Protein AF-A0A3R5YXH1-F1 (afdb_monomer_lite)

Sequence (292 aa):
MRKLTAAVLTALCIGFFTGRYFSPEPAVSEAPAEPVREFHFADADAEPAPKAKSAEVLPDDLYIRLKNEAEKPVQKKTAQPAAKAAPRMTPEPPFTEDRASRAHREASAGIKALNGGNCVKASEYLAEAFAYKKDKNILSHYLVSLLLCGEAEKAAELAAENPLFTNGGTLADVLETAVKNGRSSEALTFFESLGISGNGRLMNAAGLAYETAGKKEQALLHYKEAYRLDSDNPFITFSRARTADMEGNYAEAVILYEKTAASAPTADLKRHAVTRSAEIREHLTGEALQNP

Radius of gyration: 34.85 Å; chains: 1; bounding box: 144×43×63 Å

pLDDT: mean 77.33, std 25.54, range [27.39, 98.75]

Structure (mmCIF, N/CA/C/O backbone):
data_AF-A0A3R5YXH1-F1
#
_entry.id   AF-A0A3R5YXH1-F1
#
loop_
_atom_site.group_PDB
_atom_site.id
_atom_site.type_symbol
_atom_site.label_atom_id
_atom_site.label_alt_id
_atom_site.label_comp_id
_atom_site.label_asym_id
_atom_site.label_entity_id
_atom_site.label_seq_id
_atom_site.pdbx_PDB_ins_code
_atom_site.Cartn_x
_atom_site.Cartn_y
_atom_site.Cartn_z
_atom_site.occupancy
_atom_site.B_iso_or_equiv
_atom_site.auth_seq_id
_atom_site.auth_comp_id
_atom_site.auth_asym_id
_atom_site.auth_atom_id
_atom_site.pdbx_PDB_model_num
ATOM 1 N N . MET A 1 1 ? -73.008 -21.898 -32.090 1.00 46.66 1 MET A N 1
ATOM 2 C CA . MET A 1 1 ? -73.326 -22.870 -31.013 1.00 46.66 1 MET A CA 1
ATOM 3 C C . MET A 1 1 ? -72.024 -23.614 -30.731 1.00 46.66 1 MET A C 1
ATOM 5 O O . MET A 1 1 ? -71.445 -24.082 -31.695 1.00 46.66 1 MET A O 1
ATOM 9 N N . ARG A 1 2 ? -71.443 -23.684 -29.529 1.00 47.66 2 ARG A N 1
ATOM 10 C CA . ARG A 1 2 ? -72.000 -23.755 -28.159 1.00 47.66 2 ARG A CA 1
ATOM 11 C C . ARG A 1 2 ? -71.799 -22.464 -27.324 1.00 47.66 2 ARG A C 1
ATOM 13 O O . ARG A 1 2 ? -71.261 -21.492 -27.835 1.00 47.66 2 ARG A O 1
ATOM 20 N N . LYS A 1 3 ? -72.333 -22.448 -26.093 1.00 47.91 3 LYS A N 1
ATOM 21 C CA . LYS A 1 3 ? -72.390 -21.339 -25.106 1.00 47.91 3 LYS A CA 1
ATOM 22 C C . LYS A 1 3 ? -71.810 -21.807 -23.742 1.00 47.91 3 LYS A C 1
ATOM 24 O O . LYS A 1 3 ? -71.469 -22.982 -23.640 1.00 47.91 3 LYS A O 1
ATOM 29 N N . LEU A 1 4 ? -71.894 -20.929 -22.720 1.00 44.03 4 LEU A N 1
ATOM 30 C CA . LEU A 1 4 ? -71.578 -21.082 -21.273 1.00 44.03 4 LEU A CA 1
ATOM 31 C C . LEU A 1 4 ? -70.076 -20.924 -20.932 1.00 44.03 4 LEU A C 1
ATOM 33 O O . LEU A 1 4 ? -69.256 -21.447 -21.675 1.00 44.03 4 LEU A O 1
ATOM 37 N N . THR A 1 5 ? -69.617 -20.226 -19.873 1.00 48.53 5 THR A N 1
ATOM 38 C CA . THR A 1 5 ? -70.207 -19.400 -18.760 1.00 48.53 5 THR A CA 1
ATOM 39 C C . THR A 1 5 ? -69.058 -18.563 -18.125 1.00 48.53 5 THR A C 1
ATOM 41 O O . THR A 1 5 ? -67.911 -18.899 -18.396 1.00 48.53 5 THR A O 1
ATOM 44 N N . ALA A 1 6 ? -69.182 -17.519 -17.283 1.00 45.44 6 ALA A N 1
ATOM 45 C CA . ALA A 1 6 ? -70.256 -16.699 -16.670 1.00 45.44 6 ALA A CA 1
ATOM 46 C C . ALA A 1 6 ? -69.648 -15.287 -16.369 1.00 45.44 6 ALA A C 1
ATOM 48 O O . ALA A 1 6 ? -68.438 -15.187 -16.199 1.00 45.44 6 ALA A O 1
ATOM 49 N N . ALA A 1 7 ? -70.331 -14.143 -16.517 1.00 43.75 7 ALA A N 1
ATOM 50 C CA . ALA A 1 7 ? -71.247 -13.447 -15.582 1.00 43.75 7 ALA A CA 1
ATOM 51 C C . ALA A 1 7 ? -70.663 -13.140 -14.169 1.00 43.75 7 ALA A C 1
ATOM 53 O O . ALA A 1 7 ? -70.519 -14.053 -13.370 1.00 43.75 7 ALA A O 1
ATOM 54 N N . VAL A 1 8 ? -70.176 -11.910 -13.904 1.00 40.94 8 VAL A N 1
ATOM 55 C CA . VAL A 1 8 ? -70.876 -10.728 -13.301 1.00 40.94 8 VAL A CA 1
ATOM 56 C C . VAL A 1 8 ? -70.713 -10.634 -11.768 1.00 40.94 8 VAL A C 1
ATOM 58 O O . VAL A 1 8 ? -71.258 -11.469 -11.060 1.00 40.94 8 VAL A O 1
ATOM 61 N N . LEU A 1 9 ? -70.083 -9.557 -11.260 1.00 37.34 9 LEU A N 1
ATOM 62 C CA . LEU A 1 9 ? -70.759 -8.559 -10.403 1.00 37.34 9 LEU A CA 1
ATOM 63 C C . LEU A 1 9 ? -69.931 -7.272 -10.189 1.00 37.34 9 LEU A C 1
ATOM 65 O O . LEU A 1 9 ? -68.710 -7.295 -10.080 1.00 37.34 9 LEU A O 1
ATOM 69 N N . THR A 1 10 ? -70.638 -6.146 -10.122 1.00 47.47 10 THR A N 1
ATOM 70 C CA . THR A 1 10 ? -70.147 -4.782 -9.863 1.00 47.47 10 THR A CA 1
ATOM 71 C C . THR A 1 10 ? -70.206 -4.414 -8.379 1.00 47.47 10 THR A C 1
ATOM 73 O O . THR A 1 10 ? -71.195 -4.746 -7.730 1.00 47.47 10 THR A O 1
ATOM 76 N N . ALA A 1 11 ? -69.280 -3.581 -7.891 1.00 41.81 11 ALA A N 1
ATOM 77 C CA . ALA A 1 11 ? -69.533 -2.708 -6.738 1.00 41.81 11 ALA A CA 1
ATOM 78 C C . ALA A 1 11 ? -68.683 -1.425 -6.812 1.00 41.81 11 ALA A C 1
ATOM 80 O O . ALA A 1 11 ? -67.457 -1.473 -6.758 1.00 41.81 11 ALA A O 1
ATOM 81 N N . LEU A 1 12 ? -69.352 -0.277 -6.936 1.00 45.69 12 LEU A N 1
ATOM 82 C CA . LEU A 1 12 ? -68.762 1.056 -6.825 1.00 45.69 12 LEU A CA 1
ATOM 83 C C . LEU A 1 12 ? -69.022 1.566 -5.400 1.00 45.69 12 LEU A C 1
ATOM 85 O O . LEU A 1 12 ? -70.181 1.759 -5.038 1.00 45.69 12 LEU A O 1
ATOM 89 N N . CYS A 1 13 ? -67.979 1.824 -4.611 1.00 37.84 13 CYS A N 1
ATOM 90 C CA . CYS A 1 13 ? -68.115 2.470 -3.302 1.00 37.84 13 CYS A CA 1
ATOM 91 C C . CYS A 1 13 ? -67.202 3.694 -3.209 1.00 37.84 13 CYS A C 1
ATOM 93 O O . CYS A 1 13 ? -66.019 3.595 -2.897 1.00 37.84 13 CYS A O 1
ATOM 95 N N . ILE A 1 14 ? -67.791 4.861 -3.466 1.00 44.25 14 ILE A N 1
ATOM 96 C CA . ILE A 1 14 ? -67.241 6.157 -3.065 1.00 44.25 14 ILE A CA 1
ATOM 97 C C . ILE A 1 14 ? -67.486 6.291 -1.558 1.00 44.25 14 ILE A C 1
ATOM 99 O O . ILE A 1 14 ? -68.624 6.154 -1.112 1.00 44.25 14 ILE A O 1
ATOM 103 N N . GLY A 1 15 ? -66.441 6.562 -0.776 1.00 34.62 15 GLY A N 1
ATOM 104 C CA . GLY A 1 15 ? -66.549 6.697 0.676 1.00 34.62 15 GLY A CA 1
ATOM 105 C C . GLY A 1 15 ? -65.435 7.564 1.245 1.00 34.62 15 GLY A C 1
ATOM 106 O O . GLY A 1 15 ? -64.281 7.148 1.284 1.00 34.62 15 GLY A O 1
ATOM 107 N N . PHE A 1 16 ? -65.793 8.771 1.686 1.00 42.19 16 PHE A N 1
ATOM 108 C CA . PHE A 1 16 ? -64.926 9.636 2.487 1.00 42.19 16 PHE A CA 1
ATOM 109 C C . PHE A 1 16 ? -64.406 8.880 3.719 1.00 42.19 16 PHE A C 1
ATOM 111 O O . PHE A 1 16 ? -65.201 8.290 4.450 1.00 42.19 16 PHE A O 1
ATOM 118 N N . PHE A 1 17 ? -63.114 9.014 4.028 1.00 36.78 17 PHE A N 1
ATOM 119 C CA . PHE A 1 17 ? -62.651 8.852 5.403 1.00 36.78 17 PHE A CA 1
ATOM 120 C C . PHE A 1 17 ? -61.816 10.055 5.832 1.00 36.78 17 PHE A C 1
ATOM 122 O O . PHE A 1 17 ? -60.956 10.545 5.102 1.00 36.78 17 PHE A O 1
ATOM 129 N N . THR A 1 18 ? -62.155 10.573 7.006 1.00 37.56 18 THR A N 1
ATOM 130 C CA . THR A 1 18 ? -61.638 11.819 7.572 1.00 37.56 18 THR A CA 1
ATOM 131 C C . THR A 1 18 ? -60.171 11.708 7.963 1.00 37.56 18 THR A C 1
ATOM 133 O O . THR A 1 18 ? -59.712 10.648 8.390 1.00 37.56 18 THR A O 1
ATOM 136 N N . GLY A 1 19 ? -59.448 12.822 7.858 1.00 37.38 19 GLY A N 1
ATOM 137 C CA . GLY A 1 19 ? -58.009 12.853 8.084 1.00 37.38 19 GLY A CA 1
ATOM 138 C C . GLY A 1 19 ? -57.578 12.440 9.494 1.00 37.38 19 GLY A C 1
ATOM 139 O O . GLY A 1 19 ? -58.245 12.715 10.492 1.00 37.38 19 GLY A O 1
ATOM 140 N N . ARG A 1 20 ? -56.377 11.866 9.563 1.00 40.06 20 ARG A N 1
ATOM 141 C CA . ARG A 1 20 ? -55.484 12.022 10.709 1.00 40.06 20 ARG A CA 1
ATOM 142 C C . ARG A 1 20 ? -54.235 12.742 10.231 1.00 40.06 20 ARG A C 1
ATOM 144 O O . ARG A 1 20 ? -53.677 12.393 9.195 1.00 40.06 20 ARG A O 1
ATOM 151 N N . TYR A 1 21 ? -53.842 13.756 10.990 1.00 37.72 21 TYR A N 1
ATOM 152 C CA . TYR A 1 21 ? -52.604 14.489 10.785 1.00 37.72 21 TYR A CA 1
ATOM 153 C C . TYR A 1 21 ? -51.429 13.516 10.899 1.00 37.72 21 TYR A C 1
ATOM 155 O O . TYR A 1 21 ? -51.212 12.939 11.964 1.00 37.72 21 TYR A O 1
ATOM 163 N N . PHE A 1 22 ? -50.679 13.348 9.813 1.00 36.22 22 PHE A N 1
ATOM 164 C CA . PHE A 1 22 ? -49.322 12.830 9.882 1.00 36.22 22 PHE A CA 1
ATOM 165 C C . PHE A 1 22 ? -48.412 14.048 10.027 1.00 36.22 22 PHE A C 1
ATOM 167 O O . PHE A 1 22 ? -48.159 14.759 9.054 1.00 36.22 22 PHE A O 1
ATOM 174 N N . SER A 1 23 ? -48.020 14.359 11.263 1.00 42.16 23 SER A N 1
ATOM 175 C CA . SER A 1 23 ? -47.013 15.390 11.507 1.00 42.16 23 SER A CA 1
ATOM 176 C C . SER A 1 23 ? -45.704 14.945 10.854 1.00 42.16 23 SER A C 1
ATOM 178 O O . SER A 1 23 ? -45.302 13.804 11.091 1.00 42.16 23 SER A O 1
ATOM 180 N N . PRO A 1 24 ? -45.021 15.790 10.064 1.00 40.66 24 PRO A N 1
ATOM 181 C CA . PRO A 1 24 ? -43.645 15.498 9.702 1.00 40.66 24 PRO A CA 1
ATOM 182 C C . PRO A 1 24 ? -42.810 15.483 10.986 1.00 40.66 24 PRO A C 1
ATOM 184 O O . PRO A 1 24 ? -42.925 16.395 11.811 1.00 40.66 24 PRO A O 1
ATOM 187 N N . GLU A 1 25 ? -41.985 14.453 11.163 1.00 43.34 25 GLU A N 1
ATOM 188 C CA . GLU A 1 25 ? -40.930 14.493 12.174 1.00 43.34 25 GLU A CA 1
ATOM 189 C C . GLU A 1 25 ? -40.044 15.720 11.906 1.00 43.34 25 GLU A C 1
ATOM 191 O O . GLU A 1 25 ? -39.769 16.033 10.739 1.00 43.34 25 GLU A O 1
ATOM 196 N N . PRO A 1 26 ? -39.613 16.458 12.945 1.00 38.88 26 PRO A N 1
ATOM 197 C CA . PRO A 1 26 ? -38.634 17.510 12.745 1.00 38.88 26 PRO A CA 1
ATOM 198 C C . PRO A 1 26 ? -37.363 16.860 12.201 1.00 38.88 26 PRO A C 1
ATOM 200 O O . PRO A 1 26 ? -36.860 15.901 12.787 1.00 38.88 26 PRO A O 1
ATOM 203 N N . ALA A 1 27 ? -36.858 17.377 11.080 1.00 41.94 27 ALA A N 1
ATOM 204 C CA . ALA A 1 27 ? -35.600 16.916 10.517 1.00 41.94 27 ALA A CA 1
ATOM 205 C C . ALA A 1 27 ? -34.523 16.977 11.605 1.00 41.94 27 ALA A C 1
ATOM 207 O O . ALA A 1 27 ? -34.227 18.057 12.127 1.00 41.94 27 ALA A O 1
ATOM 208 N N . VAL A 1 28 ? -33.961 15.818 11.957 1.00 39.81 28 VAL A N 1
ATOM 209 C CA . VAL A 1 28 ? -32.772 15.765 12.802 1.00 39.81 28 VAL A CA 1
ATOM 210 C C . VAL A 1 28 ? -31.697 16.520 12.039 1.00 39.81 28 VAL A C 1
ATOM 212 O O . VAL A 1 28 ? -31.311 16.121 10.942 1.00 39.81 28 VAL A O 1
ATOM 215 N N . SER A 1 29 ? -31.281 17.653 12.597 1.00 41.31 29 SER A N 1
ATOM 216 C CA . SER A 1 29 ? -30.161 18.425 12.083 1.00 41.31 29 SER A CA 1
ATOM 217 C C . SER A 1 29 ? -28.942 17.514 12.086 1.00 41.31 29 SER A C 1
ATOM 219 O O . SER A 1 29 ? -28.375 17.277 13.151 1.00 41.31 29 SER A O 1
ATOM 221 N N . GLU A 1 30 ? -28.536 17.019 10.915 1.00 45.56 30 GLU A N 1
ATOM 222 C CA . GLU A 1 30 ? -27.216 16.421 10.749 1.00 45.56 30 GLU A CA 1
ATOM 223 C C . GLU A 1 30 ? -26.202 17.436 11.280 1.00 45.56 30 GLU A C 1
ATOM 225 O O . GLU A 1 30 ? -26.113 18.567 10.787 1.00 45.56 30 GLU A O 1
ATOM 230 N N . ALA A 1 31 ? -25.503 17.072 12.356 1.00 39.94 31 ALA A N 1
ATOM 231 C CA . ALA A 1 31 ? -24.413 17.887 12.858 1.00 39.94 31 ALA A CA 1
ATOM 232 C C . ALA A 1 31 ? -23.404 18.054 11.711 1.00 39.94 31 ALA A C 1
ATOM 234 O O . ALA A 1 31 ? -23.143 17.077 11.001 1.00 39.94 31 ALA A O 1
ATOM 235 N N . PRO A 1 32 ? -22.861 19.263 11.480 1.00 32.19 32 PRO A N 1
ATOM 236 C CA . PRO A 1 32 ? -21.933 19.474 10.382 1.00 32.19 32 PRO A CA 1
ATOM 237 C C . PRO A 1 32 ? -20.748 18.530 10.570 1.00 32.19 32 PRO A C 1
ATOM 239 O O . PRO A 1 32 ? -20.017 18.650 11.551 1.00 32.19 32 PRO A O 1
ATOM 242 N N . ALA A 1 33 ? -20.587 17.583 9.642 1.00 42.19 33 ALA A N 1
ATOM 243 C CA . ALA A 1 33 ? -19.469 16.655 9.660 1.00 42.19 33 ALA A CA 1
ATOM 244 C C . ALA A 1 33 ? -18.174 17.470 9.739 1.00 42.19 33 ALA A C 1
ATOM 246 O O . ALA A 1 33 ? -17.910 18.293 8.855 1.00 42.19 33 ALA A O 1
ATOM 247 N N . GLU A 1 34 ? -17.402 17.280 10.814 1.00 40.34 34 GLU A N 1
ATOM 248 C CA . GLU A 1 34 ? -16.157 18.019 10.989 1.00 40.34 34 GLU A CA 1
ATOM 249 C C . GLU A 1 34 ? -15.257 17.808 9.763 1.00 40.34 34 GLU A C 1
ATOM 251 O O . GLU A 1 34 ? -15.221 16.704 9.203 1.00 40.34 34 GLU A O 1
ATOM 256 N N . PRO A 1 35 ? -14.548 18.855 9.302 1.00 30.19 35 PRO A N 1
ATOM 257 C CA . PRO A 1 35 ? -13.740 18.758 8.101 1.00 30.19 35 PRO A CA 1
ATOM 258 C C . PRO A 1 35 ? -12.684 17.670 8.286 1.00 30.19 35 PRO A C 1
ATOM 260 O O . PRO A 1 35 ? -11.783 17.793 9.119 1.00 30.19 35 PRO A O 1
ATOM 263 N N . VAL A 1 36 ? -12.804 16.611 7.481 1.00 40.47 36 VAL A N 1
ATOM 264 C CA . VAL A 1 36 ? -11.848 15.505 7.437 1.00 40.47 36 VAL A CA 1
ATOM 265 C C . VAL A 1 36 ? -10.462 16.096 7.211 1.00 40.47 36 VAL A C 1
ATOM 267 O O . VAL A 1 36 ? -10.174 16.626 6.139 1.00 40.47 36 VAL A O 1
ATOM 270 N N . ARG A 1 37 ? -9.593 16.015 8.224 1.00 36.94 37 ARG A N 1
ATOM 271 C CA . ARG A 1 37 ? -8.174 16.322 8.043 1.00 36.94 37 ARG A CA 1
ATOM 272 C C . ARG A 1 37 ? -7.580 15.240 7.154 1.00 36.94 37 ARG A C 1
ATOM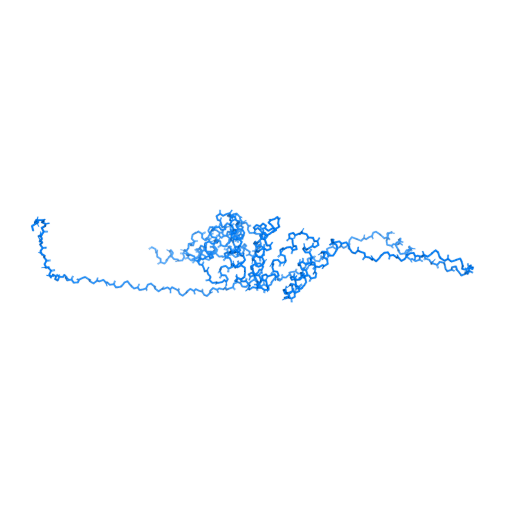 274 O O . ARG A 1 37 ? -7.290 14.143 7.628 1.00 36.94 37 ARG A O 1
ATOM 281 N N . GLU A 1 38 ? -7.418 15.555 5.872 1.00 31.41 38 GLU A N 1
ATOM 282 C CA . GLU A 1 38 ? -6.654 14.726 4.948 1.00 31.41 38 GLU A CA 1
ATOM 283 C C . GLU A 1 38 ? -5.247 14.516 5.512 1.00 31.41 38 GLU A C 1
ATOM 285 O O . GLU A 1 38 ? -4.455 15.450 5.656 1.00 31.41 38 GLU A O 1
ATOM 290 N N . PHE A 1 39 ? -4.935 13.265 5.846 1.00 37.22 39 PHE A N 1
ATOM 291 C CA . PHE A 1 39 ? -3.575 12.870 6.165 1.00 37.22 39 PHE A CA 1
ATOM 292 C C . PHE A 1 39 ? -2.796 12.706 4.864 1.00 37.22 39 PHE A C 1
ATOM 294 O O . PHE A 1 39 ? -2.698 11.615 4.299 1.00 37.22 39 PHE A O 1
ATOM 301 N N . HIS A 1 40 ? -2.170 13.793 4.420 1.00 30.52 40 HIS A N 1
ATOM 302 C CA . HIS A 1 40 ? -0.930 13.639 3.679 1.00 30.52 40 HIS A CA 1
ATOM 303 C C . HIS A 1 40 ? 0.076 12.934 4.594 1.00 30.52 40 HIS A C 1
ATOM 305 O O . HIS A 1 40 ? 0.318 13.372 5.721 1.00 30.52 40 HIS A O 1
ATOM 311 N N . PHE A 1 41 ? 0.684 11.855 4.100 1.00 34.00 41 PHE A N 1
ATOM 312 C CA . PHE A 1 41 ? 1.918 11.332 4.675 1.00 34.00 41 PHE A CA 1
ATOM 313 C C . PHE A 1 41 ? 3.025 12.349 4.379 1.00 34.00 41 PHE A C 1
ATOM 315 O O . PHE A 1 41 ? 3.756 12.202 3.403 1.00 34.00 41 PHE A O 1
ATOM 322 N N . ALA A 1 42 ? 3.080 13.414 5.184 1.00 27.39 42 ALA A N 1
ATOM 323 C CA . ALA A 1 42 ? 4.188 14.355 5.179 1.00 27.39 42 ALA A CA 1
ATOM 324 C C . ALA A 1 42 ? 5.495 13.585 5.393 1.00 27.39 42 ALA A C 1
ATOM 326 O O . ALA A 1 42 ? 5.507 12.557 6.081 1.00 27.39 42 ALA A O 1
ATOM 327 N N . ASP A 1 43 ? 6.553 14.060 4.743 1.00 30.31 43 ASP A N 1
ATOM 328 C CA . ASP A 1 43 ? 7.807 13.334 4.614 1.00 30.31 43 ASP A CA 1
ATOM 329 C C . ASP A 1 43 ? 8.353 12.839 5.952 1.00 30.31 43 ASP A C 1
ATOM 331 O O . ASP A 1 43 ? 8.177 13.454 7.006 1.00 30.31 43 ASP A O 1
ATOM 335 N N . ALA A 1 44 ? 9.066 11.716 5.889 1.00 33.22 44 ALA A N 1
ATOM 336 C CA . ALA A 1 44 ? 9.862 11.268 7.011 1.00 33.22 44 ALA A CA 1
ATOM 337 C C . ALA A 1 44 ? 10.921 12.336 7.321 1.00 33.22 44 ALA A C 1
ATOM 339 O O . ALA A 1 44 ? 11.959 12.393 6.656 1.00 33.22 44 ALA A O 1
ATOM 340 N N . ASP A 1 45 ? 10.668 13.134 8.361 1.00 31.80 45 ASP A N 1
ATOM 341 C CA . ASP A 1 45 ? 11.698 13.865 9.090 1.00 31.80 45 ASP A CA 1
ATOM 342 C C . ASP A 1 45 ? 12.702 12.832 9.606 1.00 31.80 45 ASP A C 1
ATOM 344 O O . ASP A 1 45 ? 12.552 12.222 10.668 1.00 31.80 45 ASP A O 1
ATOM 348 N N . ALA A 1 46 ? 13.714 12.577 8.783 1.00 34.12 46 ALA A N 1
ATOM 349 C CA . ALA A 1 46 ? 14.803 11.688 9.106 1.00 34.12 46 ALA A CA 1
ATOM 350 C C . ALA A 1 46 ? 15.606 12.330 10.238 1.00 34.12 46 ALA A C 1
ATOM 352 O O . ALA A 1 46 ? 16.488 13.160 9.993 1.00 34.12 46 ALA A O 1
ATOM 353 N N . GLU A 1 47 ? 15.315 11.927 11.479 1.00 33.25 47 GLU A N 1
ATOM 354 C CA . GLU A 1 47 ? 16.216 12.184 12.596 1.00 33.25 47 GLU A CA 1
ATOM 355 C C . GLU A 1 47 ? 17.635 11.776 12.164 1.00 33.25 47 GLU A C 1
ATOM 357 O O . GLU A 1 47 ? 17.839 10.652 11.682 1.00 33.25 47 GLU A O 1
ATOM 362 N N . PRO A 1 48 ? 18.631 12.673 12.274 1.00 32.19 48 PRO A N 1
ATOM 363 C CA . PRO A 1 48 ? 19.973 12.369 11.814 1.00 32.19 48 PRO A CA 1
ATOM 364 C C . PRO A 1 48 ? 20.505 11.172 12.599 1.00 32.19 48 PRO A C 1
ATOM 366 O O . PRO A 1 48 ? 20.526 11.189 13.831 1.00 32.19 48 PRO A O 1
ATOM 369 N N . ALA A 1 49 ? 20.940 10.145 11.863 1.00 32.47 49 ALA A N 1
ATOM 370 C CA . ALA A 1 49 ? 21.372 8.870 12.420 1.00 32.47 49 ALA A CA 1
ATOM 371 C C . ALA A 1 49 ? 22.299 9.057 13.638 1.00 32.47 49 ALA A C 1
ATOM 373 O O . ALA A 1 49 ? 23.192 9.918 13.600 1.00 32.47 49 ALA A O 1
ATOM 374 N N . PRO A 1 50 ? 22.138 8.252 14.709 1.00 30.38 50 PRO A N 1
ATOM 375 C CA . PRO A 1 50 ? 22.963 8.376 15.901 1.00 30.38 50 PRO A CA 1
ATOM 376 C C . PRO A 1 50 ? 24.434 8.253 15.508 1.00 30.38 50 PRO A C 1
ATOM 378 O O . PRO A 1 50 ? 24.865 7.222 14.987 1.00 30.38 50 PRO A O 1
ATOM 381 N N . LYS A 1 51 ? 25.198 9.331 15.738 1.00 34.59 51 LYS A N 1
ATOM 382 C CA . LYS A 1 51 ? 26.620 9.412 15.382 1.00 34.59 51 LYS A CA 1
ATOM 383 C C . LYS A 1 51 ? 27.338 8.170 15.898 1.00 34.59 51 LYS A C 1
ATOM 385 O O . LYS A 1 51 ? 27.307 7.902 17.101 1.00 34.59 51 LYS A O 1
ATOM 390 N N . ALA A 1 52 ? 27.975 7.439 14.983 1.00 30.06 52 ALA A N 1
ATOM 391 C CA . ALA A 1 52 ? 28.691 6.213 15.296 1.00 30.06 52 ALA A CA 1
ATOM 392 C C . ALA A 1 52 ? 29.649 6.453 16.471 1.00 30.06 52 ALA A C 1
ATOM 394 O O . ALA A 1 52 ? 30.539 7.306 16.404 1.00 30.06 52 ALA A O 1
ATOM 395 N N . LYS A 1 53 ? 29.439 5.721 17.569 1.00 33.97 53 LYS A N 1
ATOM 396 C CA . LYS A 1 53 ? 30.351 5.760 18.709 1.00 33.97 53 LYS A CA 1
ATOM 397 C C . LYS A 1 53 ? 31.676 5.148 18.276 1.00 33.97 53 LYS A C 1
ATOM 399 O O . LYS A 1 53 ? 31.682 4.010 17.827 1.00 33.97 53 LYS A O 1
ATOM 404 N N . SER A 1 54 ? 32.748 5.923 18.453 1.00 31.38 54 SER A N 1
ATOM 405 C CA . SER A 1 54 ? 34.150 5.486 18.502 1.00 31.38 54 SER A CA 1
ATOM 406 C C . SER A 1 54 ? 34.550 4.424 17.475 1.00 31.38 54 SER A C 1
ATOM 408 O O . SER A 1 54 ? 34.398 3.228 17.720 1.00 31.38 54 SER A O 1
ATOM 410 N N . ALA A 1 55 ? 35.180 4.868 16.383 1.00 35.16 55 ALA A N 1
ATOM 411 C CA . ALA A 1 55 ? 36.056 3.992 15.617 1.00 35.16 55 ALA A CA 1
ATOM 412 C C . ALA A 1 55 ? 37.052 3.321 16.576 1.00 35.16 55 ALA A C 1
ATOM 414 O O . ALA A 1 55 ? 37.716 4.000 17.364 1.00 35.16 55 ALA A O 1
ATOM 415 N N . GLU A 1 56 ? 37.109 1.996 16.520 1.00 38.22 56 GLU A N 1
ATOM 416 C CA . GLU A 1 56 ? 38.058 1.194 17.275 1.00 38.22 56 GLU A CA 1
ATOM 417 C C . GLU A 1 56 ? 39.468 1.600 16.833 1.00 38.22 56 GLU A C 1
ATOM 419 O O . GLU A 1 56 ? 39.821 1.501 15.654 1.00 38.22 56 GLU A O 1
ATOM 424 N N . VAL A 1 57 ? 40.238 2.175 17.759 1.00 44.03 57 VAL A N 1
ATOM 425 C CA . VAL A 1 57 ? 41.582 2.682 17.471 1.00 44.03 57 VAL A CA 1
ATOM 426 C C . VAL A 1 57 ? 42.445 1.487 17.084 1.00 44.03 57 VAL A C 1
ATOM 428 O O . VAL A 1 57 ? 42.685 0.611 17.915 1.00 44.03 57 VAL A O 1
ATOM 431 N N . LEU A 1 58 ? 42.897 1.443 15.823 1.00 41.62 58 LEU A N 1
ATOM 432 C CA . LEU A 1 58 ? 43.883 0.455 15.388 1.00 41.62 58 LEU A CA 1
ATOM 433 C C . LEU A 1 58 ? 45.079 0.517 16.350 1.00 41.62 58 LEU A C 1
ATOM 435 O O . LEU A 1 58 ? 45.569 1.621 16.599 1.00 41.62 58 LEU A O 1
ATOM 439 N N . PRO A 1 59 ? 45.575 -0.623 16.864 1.00 49.50 59 PRO A N 1
ATOM 440 C CA . PRO A 1 59 ? 46.751 -0.615 17.720 1.00 49.50 59 PRO A CA 1
ATOM 441 C C . PRO A 1 59 ? 47.937 0.017 16.977 1.00 49.50 59 PRO A C 1
ATOM 443 O O . PRO A 1 59 ? 48.125 -0.206 15.775 1.00 49.50 59 PRO A O 1
ATOM 446 N N . ASP A 1 60 ? 48.726 0.820 17.698 1.00 49.88 60 ASP A N 1
ATOM 447 C CA . ASP A 1 60 ? 49.766 1.690 17.124 1.00 49.88 60 ASP A CA 1
ATOM 448 C C . ASP A 1 60 ? 50.774 0.933 16.238 1.00 49.88 60 ASP A C 1
ATOM 450 O O . ASP A 1 60 ? 51.323 1.485 15.280 1.00 49.88 60 ASP A O 1
ATOM 454 N N . ASP A 1 61 ? 50.996 -0.355 16.513 1.00 51.25 61 ASP A N 1
ATOM 455 C CA . ASP A 1 61 ? 51.913 -1.200 15.754 1.00 51.25 61 ASP A CA 1
ATOM 456 C C . ASP A 1 61 ? 51.433 -1.480 14.318 1.00 51.25 61 ASP A C 1
ATOM 458 O O . ASP A 1 61 ? 52.263 -1.624 13.417 1.00 51.25 61 ASP A O 1
ATOM 462 N N . LEU A 1 62 ? 50.120 -1.504 14.067 1.00 48.53 62 LEU A N 1
ATOM 463 C CA . LEU A 1 62 ? 49.556 -1.733 12.736 1.00 48.53 62 LEU A CA 1
ATOM 464 C C . LEU A 1 62 ? 49.629 -0.466 11.867 1.00 48.53 62 LEU A C 1
ATOM 466 O O . LEU A 1 62 ? 49.956 -0.549 10.681 1.00 48.53 62 LEU A O 1
ATOM 470 N N . TYR A 1 63 ? 49.420 0.711 12.466 1.00 47.56 63 TYR A N 1
ATOM 471 C CA . TYR A 1 63 ? 49.585 2.004 11.789 1.00 47.56 63 TYR A CA 1
ATOM 472 C C . TYR A 1 63 ? 51.052 2.261 11.402 1.00 47.56 63 TYR A C 1
ATOM 474 O O . TYR A 1 63 ? 51.344 2.638 10.264 1.00 47.56 63 TYR A O 1
ATOM 482 N N . ILE A 1 64 ? 51.993 1.971 12.310 1.00 47.38 64 ILE A N 1
ATOM 483 C CA . ILE A 1 64 ? 53.436 2.080 12.044 1.00 47.38 64 ILE A CA 1
ATOM 484 C C . ILE A 1 64 ? 53.884 1.107 10.938 1.00 47.38 64 ILE A C 1
ATOM 486 O O . ILE A 1 64 ? 54.672 1.495 10.073 1.00 47.38 64 ILE A O 1
ATOM 490 N N . ARG A 1 65 ? 53.367 -0.133 10.903 1.00 52.06 65 ARG A N 1
ATOM 491 C CA . ARG A 1 65 ? 53.672 -1.093 9.822 1.00 52.06 65 ARG A CA 1
ATOM 492 C C . ARG A 1 65 ? 53.211 -0.589 8.457 1.00 52.06 65 ARG A C 1
ATOM 494 O O . ARG A 1 65 ? 54.026 -0.545 7.541 1.00 52.06 65 ARG A O 1
ATOM 501 N N . LEU A 1 66 ? 51.951 -0.166 8.331 1.00 48.12 66 LEU A N 1
ATOM 502 C CA . LEU A 1 66 ? 51.390 0.318 7.062 1.00 48.12 66 LEU A CA 1
ATOM 503 C C . LEU A 1 66 ? 52.146 1.542 6.525 1.00 48.12 66 LEU A C 1
ATOM 505 O O . LEU A 1 66 ? 52.436 1.613 5.330 1.00 48.12 66 LEU A O 1
ATOM 509 N N . LYS A 1 67 ? 52.541 2.469 7.407 1.00 46.88 67 LYS A N 1
ATOM 510 C CA . LYS A 1 67 ? 53.362 3.626 7.030 1.00 46.88 67 LYS A CA 1
ATOM 511 C C . LYS A 1 67 ? 54.756 3.213 6.534 1.00 46.88 67 LYS A C 1
ATOM 513 O O . LYS A 1 67 ? 55.165 3.618 5.448 1.00 46.88 67 LYS A O 1
ATOM 518 N N . ASN A 1 68 ? 55.455 2.358 7.281 1.00 51.81 68 ASN A N 1
ATOM 519 C CA . ASN A 1 68 ? 56.796 1.882 6.914 1.00 51.81 68 ASN A CA 1
ATOM 520 C C . ASN A 1 68 ? 56.801 1.011 5.643 1.00 51.81 68 ASN A C 1
ATOM 522 O O . ASN A 1 68 ? 57.830 0.877 4.982 1.00 51.81 68 ASN A O 1
ATOM 526 N N . GLU A 1 69 ? 55.669 0.397 5.297 1.00 57.47 69 GLU A N 1
ATOM 527 C CA . GLU A 1 69 ? 55.495 -0.374 4.066 1.00 57.47 69 GLU A CA 1
ATOM 528 C C . GLU A 1 69 ? 55.286 0.533 2.841 1.00 57.47 69 GLU A C 1
ATOM 530 O O . GLU A 1 69 ? 55.852 0.262 1.782 1.00 57.47 69 GLU A O 1
ATOM 535 N N . ALA A 1 70 ? 54.554 1.642 3.009 1.00 49.47 70 ALA A N 1
ATOM 536 C CA . ALA A 1 70 ? 54.343 2.663 1.981 1.00 49.47 70 ALA A CA 1
ATOM 537 C C . ALA A 1 70 ? 55.587 3.537 1.708 1.00 49.47 70 ALA A C 1
ATOM 539 O O . ALA A 1 70 ? 55.754 4.037 0.597 1.00 49.47 70 ALA A O 1
ATOM 540 N N . GLU A 1 71 ? 56.477 3.707 2.693 1.00 45.72 71 GLU A N 1
ATOM 541 C CA . GLU A 1 71 ? 57.687 4.543 2.586 1.00 45.72 71 GLU A CA 1
ATOM 542 C C . GLU A 1 71 ? 58.935 3.795 2.052 1.00 45.72 71 GLU A C 1
ATOM 544 O O . GLU A 1 71 ? 60.020 4.375 1.967 1.00 45.72 71 GLU A O 1
ATOM 549 N N . LYS A 1 72 ? 58.815 2.522 1.633 1.00 42.41 72 LYS A N 1
ATOM 550 C CA . LYS A 1 72 ? 59.930 1.764 1.024 1.00 42.41 72 LYS A CA 1
ATOM 551 C C . LYS A 1 72 ? 60.376 2.412 -0.305 1.00 42.41 72 LYS A C 1
ATOM 553 O O . LYS A 1 72 ? 59.590 2.455 -1.254 1.00 42.41 72 LYS A O 1
ATOM 558 N N . PRO A 1 73 ? 61.640 2.865 -0.447 1.00 39.25 73 PRO A N 1
ATOM 559 C CA . PRO A 1 73 ? 62.083 3.553 -1.655 1.00 39.25 73 PRO A CA 1
ATOM 560 C C . PRO A 1 73 ? 62.179 2.596 -2.849 1.00 39.25 73 PRO A C 1
ATOM 562 O O . PRO A 1 73 ? 62.966 1.645 -2.854 1.00 39.25 73 PRO A O 1
ATOM 565 N N . VAL A 1 74 ? 61.423 2.894 -3.907 1.00 42.09 74 VAL A N 1
ATOM 566 C CA . VAL A 1 74 ? 61.523 2.205 -5.200 1.00 42.09 74 VAL A CA 1
ATOM 567 C C . VAL A 1 74 ? 62.911 2.455 -5.796 1.00 42.09 74 VAL A C 1
ATOM 569 O O . VAL A 1 74 ? 63.213 3.552 -6.271 1.00 42.09 74 VAL A O 1
ATOM 572 N N . GLN A 1 75 ? 63.769 1.432 -5.795 1.00 37.81 75 GLN A N 1
ATOM 573 C CA . GLN A 1 75 ? 65.089 1.515 -6.420 1.00 37.81 75 GLN A CA 1
ATOM 574 C C . GLN A 1 75 ? 64.959 1.706 -7.939 1.00 37.81 75 GLN A C 1
ATOM 576 O O . GLN A 1 75 ? 64.715 0.755 -8.685 1.00 37.81 75 GLN A O 1
ATOM 581 N N . LYS A 1 76 ? 65.205 2.931 -8.418 1.00 46.03 76 LYS A N 1
ATOM 582 C CA . LYS A 1 76 ? 65.462 3.200 -9.839 1.00 46.03 76 LYS A CA 1
ATOM 583 C C . LYS A 1 76 ? 66.748 2.488 -10.276 1.00 46.03 76 LYS A C 1
ATOM 585 O O . LYS A 1 76 ? 67.842 3.024 -10.126 1.00 46.03 76 LYS A O 1
ATOM 590 N N . LYS A 1 77 ? 66.621 1.304 -10.881 1.00 39.38 77 LYS A N 1
ATOM 591 C CA . LYS A 1 77 ? 67.700 0.699 -11.675 1.00 39.38 77 LYS A CA 1
ATOM 592 C C . LYS A 1 77 ? 67.750 1.336 -13.063 1.00 39.38 77 LYS A C 1
ATOM 594 O O . LYS A 1 77 ? 67.051 0.916 -13.980 1.00 39.38 77 LYS A O 1
ATOM 599 N N . THR A 1 78 ? 68.611 2.335 -13.225 1.00 38.31 78 THR A N 1
ATOM 600 C CA . THR A 1 78 ? 69.031 2.844 -14.536 1.00 38.31 78 THR A CA 1
ATOM 601 C C . THR A 1 78 ? 70.129 1.964 -15.130 1.00 38.31 78 THR A C 1
ATOM 603 O O . THR A 1 78 ? 71.302 2.147 -14.821 1.00 38.31 78 THR A O 1
ATOM 606 N N . ALA A 1 79 ? 69.744 1.034 -16.002 1.00 39.31 79 ALA A N 1
ATOM 607 C CA . ALA A 1 79 ? 70.572 0.508 -17.090 1.00 39.31 79 ALA A CA 1
ATOM 608 C C . ALA A 1 79 ? 69.647 -0.249 -18.050 1.00 39.31 79 ALA A C 1
ATOM 610 O O . ALA A 1 79 ? 69.021 -1.225 -17.646 1.00 39.31 79 ALA A O 1
ATOM 611 N N . GLN A 1 80 ? 69.528 0.211 -19.294 1.00 40.94 80 GLN A N 1
ATOM 612 C CA . GLN A 1 80 ? 68.665 -0.394 -20.309 1.00 40.94 80 GLN A CA 1
ATOM 613 C C . GLN A 1 80 ? 69.419 -1.532 -21.020 1.00 40.94 80 GLN A C 1
ATOM 615 O O . GLN A 1 80 ? 70.377 -1.247 -21.739 1.00 40.94 80 GLN A O 1
ATOM 620 N N . PRO A 1 81 ? 69.023 -2.811 -20.873 1.00 40.06 81 PRO A N 1
ATOM 621 C CA . PRO A 1 81 ? 69.491 -3.866 -21.761 1.00 40.06 81 PRO A CA 1
ATOM 622 C C . PRO A 1 81 ? 68.783 -3.721 -23.113 1.00 40.06 81 PRO A C 1
ATOM 624 O O . PRO A 1 81 ? 67.645 -3.247 -23.175 1.00 40.06 81 PRO A O 1
ATOM 627 N N . ALA A 1 82 ? 69.434 -4.153 -24.195 1.00 42.97 82 ALA A N 1
ATOM 628 C CA . ALA A 1 82 ? 68.849 -4.118 -25.533 1.00 42.97 82 ALA A CA 1
ATOM 629 C C . ALA A 1 82 ? 67.466 -4.795 -25.566 1.00 42.97 82 ALA A C 1
ATOM 631 O O . ALA A 1 82 ? 67.260 -5.846 -24.952 1.00 42.97 82 ALA A O 1
ATOM 632 N N . ALA A 1 83 ? 66.525 -4.181 -26.287 1.00 44.69 83 ALA A N 1
ATOM 633 C CA . ALA A 1 83 ? 65.128 -4.590 -26.312 1.00 44.69 83 ALA A CA 1
ATOM 634 C C . ALA A 1 83 ? 64.958 -6.023 -26.844 1.00 44.69 83 ALA A C 1
ATOM 636 O O . ALA A 1 83 ? 64.904 -6.258 -28.051 1.00 44.69 83 ALA A O 1
ATOM 637 N N . LYS A 1 84 ? 64.796 -6.989 -25.934 1.00 54.25 84 LYS A N 1
ATOM 638 C CA . LYS A 1 84 ? 64.078 -8.222 -26.260 1.00 54.25 84 LYS A CA 1
ATOM 639 C C . LYS A 1 84 ? 62.622 -7.832 -26.472 1.00 54.25 84 LYS A C 1
ATOM 641 O O . LYS A 1 84 ? 62.041 -7.182 -25.604 1.00 54.25 84 LYS A O 1
ATOM 646 N N . ALA A 1 85 ? 62.066 -8.193 -27.627 1.00 49.03 85 ALA A N 1
ATOM 647 C CA . ALA A 1 85 ? 60.673 -7.915 -27.942 1.00 49.03 85 ALA A CA 1
ATOM 648 C C . ALA A 1 85 ? 59.787 -8.403 -26.790 1.00 49.03 85 ALA A C 1
ATOM 650 O O . ALA A 1 85 ? 59.869 -9.572 -26.402 1.00 49.03 85 ALA A O 1
ATOM 651 N N . ALA A 1 86 ? 58.973 -7.502 -26.234 1.00 49.28 86 ALA A N 1
ATOM 652 C CA . ALA A 1 86 ? 57.965 -7.899 -25.265 1.00 49.28 86 ALA A CA 1
ATOM 653 C C . ALA A 1 86 ? 57.103 -9.000 -25.906 1.00 49.28 86 ALA A C 1
ATOM 655 O O . ALA A 1 86 ? 56.758 -8.869 -27.090 1.00 49.28 86 ALA A O 1
ATOM 656 N N . PRO A 1 87 ? 56.754 -10.081 -25.179 1.00 53.38 87 PRO A N 1
ATOM 657 C CA . PRO A 1 87 ? 55.734 -10.992 -25.674 1.00 53.38 87 PRO A CA 1
ATOM 658 C C . PRO A 1 87 ? 54.508 -10.139 -25.992 1.00 53.38 87 PRO A C 1
ATOM 660 O O . PRO A 1 87 ? 54.130 -9.291 -25.180 1.00 53.38 87 PRO A O 1
ATOM 663 N N . ARG A 1 88 ? 53.935 -10.304 -27.193 1.00 48.56 88 ARG A N 1
ATOM 664 C CA . ARG A 1 88 ? 52.716 -9.582 -27.570 1.00 48.56 88 ARG A CA 1
ATOM 665 C C . ARG A 1 88 ? 51.698 -9.828 -26.464 1.00 48.56 88 ARG A C 1
ATOM 667 O O . ARG A 1 88 ? 51.228 -10.956 -26.336 1.00 48.56 88 ARG A O 1
ATOM 674 N N . MET A 1 89 ? 51.367 -8.793 -25.689 1.00 54.59 89 MET A N 1
ATOM 675 C CA . MET A 1 89 ? 50.156 -8.831 -24.886 1.00 54.59 89 MET A CA 1
ATOM 676 C C . MET A 1 89 ? 49.035 -9.049 -25.890 1.00 54.59 89 MET A C 1
ATOM 678 O O . MET A 1 89 ? 48.775 -8.197 -26.742 1.00 54.59 89 MET A O 1
ATOM 682 N N . THR A 1 90 ? 48.436 -10.236 -25.849 1.00 54.19 90 THR A N 1
ATOM 683 C CA . THR A 1 90 ? 47.124 -10.436 -26.446 1.00 54.19 90 THR A CA 1
ATOM 684 C C . THR A 1 90 ? 46.234 -9.343 -25.868 1.00 54.19 90 THR A C 1
ATOM 686 O O . THR A 1 90 ? 46.278 -9.165 -24.646 1.00 54.19 90 THR A O 1
ATOM 689 N N . PRO A 1 91 ? 45.485 -8.583 -26.689 1.00 54.94 91 PRO A N 1
ATOM 690 C CA . PRO A 1 91 ? 44.528 -7.638 -26.136 1.00 54.94 91 PRO A CA 1
ATOM 691 C C . PRO A 1 91 ? 43.651 -8.404 -25.149 1.00 54.94 91 PRO A C 1
ATOM 693 O O . PRO A 1 91 ? 43.179 -9.497 -25.479 1.00 54.94 91 PRO A O 1
ATOM 696 N N . GLU A 1 92 ? 43.497 -7.877 -23.932 1.00 53.12 92 GLU A N 1
ATOM 697 C CA . GLU A 1 92 ? 42.543 -8.459 -22.994 1.00 53.12 92 GLU A CA 1
ATOM 698 C C . GLU A 1 92 ? 41.184 -8.530 -23.702 1.00 53.12 92 GLU A C 1
ATOM 700 O O . GLU A 1 92 ? 40.823 -7.584 -24.419 1.00 53.12 92 GLU A O 1
ATOM 705 N N . PRO A 1 93 ? 40.449 -9.652 -23.587 1.00 55.94 93 PRO A N 1
ATOM 706 C CA . PRO A 1 93 ? 39.118 -9.723 -24.165 1.00 55.94 93 PRO A CA 1
ATOM 707 C C . PRO A 1 93 ? 38.293 -8.557 -23.604 1.00 55.94 93 PRO A C 1
ATOM 709 O O . PRO A 1 93 ? 38.429 -8.243 -22.417 1.00 55.94 93 PRO A O 1
ATOM 712 N N . PRO A 1 94 ? 37.468 -7.885 -24.430 1.00 56.75 94 PRO A N 1
ATOM 713 C CA . PRO A 1 94 ? 36.695 -6.737 -23.974 1.00 56.75 94 PRO A CA 1
ATOM 714 C C . PRO A 1 94 ? 35.894 -7.135 -22.736 1.00 56.75 94 PRO A C 1
ATOM 716 O O . PRO A 1 94 ? 35.259 -8.189 -22.746 1.00 56.75 94 PRO A O 1
ATOM 719 N N . PHE A 1 95 ? 35.950 -6.317 -21.681 1.00 59.59 95 PHE A N 1
ATOM 720 C CA . PHE A 1 95 ? 35.320 -6.614 -20.394 1.00 59.59 95 PHE A CA 1
ATOM 721 C C . PHE A 1 95 ? 33.834 -6.948 -20.588 1.00 59.59 95 PHE A C 1
ATOM 723 O O . PHE A 1 95 ? 33.001 -6.067 -20.810 1.00 59.59 95 PHE A O 1
ATOM 730 N N . THR A 1 96 ? 33.503 -8.237 -20.526 1.00 72.81 96 THR A N 1
ATOM 731 C CA . THR A 1 96 ? 32.124 -8.714 -20.575 1.00 72.81 96 THR A CA 1
ATOM 732 C C . THR A 1 96 ? 31.551 -8.615 -19.173 1.00 72.81 96 THR A C 1
ATOM 734 O O . THR A 1 96 ? 31.791 -9.488 -18.339 1.00 72.81 96 THR A O 1
ATOM 737 N N . GLU A 1 97 ? 30.818 -7.535 -18.915 1.00 81.31 97 GLU A N 1
ATOM 738 C CA . GLU A 1 97 ? 30.080 -7.362 -17.668 1.00 81.31 97 GLU A CA 1
ATOM 739 C C . GLU A 1 97 ? 29.165 -8.569 -17.400 1.00 81.31 97 GLU A C 1
ATOM 741 O O . GLU A 1 97 ? 28.439 -9.035 -18.284 1.00 81.31 97 GLU A O 1
ATOM 746 N N . ASP A 1 98 ? 29.193 -9.071 -16.166 1.00 91.75 98 ASP A N 1
ATOM 747 C CA . ASP A 1 98 ? 28.317 -10.152 -15.731 1.00 91.75 98 ASP A CA 1
ATOM 748 C C . ASP A 1 98 ? 26.846 -9.682 -15.649 1.00 91.75 98 ASP A C 1
ATOM 750 O O . ASP A 1 98 ? 26.544 -8.531 -15.320 1.00 91.75 98 ASP A O 1
ATOM 754 N N . ARG A 1 99 ? 25.901 -10.591 -15.924 1.00 92.19 99 ARG A N 1
ATOM 755 C CA . ARG A 1 99 ? 24.464 -10.269 -15.931 1.00 92.19 99 ARG A CA 1
ATOM 756 C C . ARG A 1 99 ? 23.959 -9.743 -14.584 1.00 92.19 99 ARG A C 1
ATOM 758 O O . ARG A 1 99 ? 23.063 -8.906 -14.585 1.00 92.19 99 ARG A O 1
ATOM 765 N N . ALA A 1 100 ? 24.497 -10.214 -13.459 1.00 91.00 100 ALA A N 1
ATOM 766 C CA . ALA A 1 100 ? 24.097 -9.755 -12.132 1.00 91.00 100 ALA A CA 1
ATOM 767 C C . ALA A 1 100 ? 24.583 -8.323 -11.850 1.00 91.00 100 ALA A C 1
ATOM 769 O O . ALA A 1 100 ? 23.798 -7.505 -11.369 1.00 91.00 100 ALA A O 1
ATOM 770 N N . SER A 1 101 ? 25.828 -8.000 -12.214 1.00 93.12 101 SER A N 1
ATOM 771 C CA . SER A 1 101 ? 26.384 -6.642 -12.157 1.00 93.12 101 SER A CA 1
ATOM 772 C C . SER A 1 101 ? 25.566 -5.672 -13.010 1.00 93.12 101 SER A C 1
ATOM 774 O O . SER A 1 101 ? 25.139 -4.629 -12.509 1.00 93.12 101 SER A O 1
ATOM 776 N N . ARG A 1 102 ? 25.232 -6.061 -14.252 1.00 94.31 102 ARG A N 1
ATOM 777 C CA . ARG A 1 102 ? 24.361 -5.258 -15.123 1.00 94.31 102 ARG A CA 1
ATOM 778 C C . ARG A 1 102 ? 22.970 -5.068 -14.523 1.00 94.31 102 ARG A C 1
ATOM 780 O O . ARG A 1 102 ? 22.520 -3.934 -14.407 1.00 94.31 102 ARG A O 1
ATOM 787 N N . ALA A 1 103 ? 22.320 -6.142 -14.066 1.00 95.88 103 ALA A N 1
ATOM 788 C CA . ALA A 1 103 ? 21.012 -6.056 -13.412 1.00 95.88 103 ALA A CA 1
ATOM 789 C C . ALA A 1 103 ? 21.023 -5.106 -12.204 1.00 95.88 103 ALA A C 1
ATOM 791 O O . ALA A 1 103 ? 20.086 -4.333 -12.019 1.00 95.88 103 ALA A O 1
ATOM 792 N N . HIS A 1 104 ? 22.086 -5.135 -11.394 1.00 94.81 104 HIS A N 1
ATOM 793 C CA . HIS A 1 104 ? 22.236 -4.241 -10.250 1.00 94.81 104 HIS A CA 1
ATOM 794 C C . HIS A 1 104 ? 22.428 -2.776 -10.670 1.00 94.81 104 HIS A C 1
ATOM 796 O O . HIS A 1 104 ? 21.802 -1.894 -10.072 1.00 94.81 104 HIS A O 1
ATOM 802 N N . ARG A 1 105 ? 23.235 -2.503 -11.707 1.00 96.62 105 ARG A N 1
ATOM 803 C CA . ARG A 1 105 ? 23.393 -1.149 -12.256 1.00 96.62 105 ARG A CA 1
ATOM 804 C C . ARG A 1 105 ? 22.069 -0.612 -12.788 1.00 96.62 105 ARG A C 1
ATOM 806 O O . ARG A 1 105 ? 21.671 0.473 -12.371 1.00 96.62 105 ARG A O 1
ATOM 813 N N . GLU A 1 106 ? 21.388 -1.360 -13.656 1.00 98.00 106 GLU A N 1
ATOM 814 C CA . GLU A 1 106 ? 20.137 -0.887 -14.259 1.00 98.00 106 GLU A CA 1
ATOM 815 C C . GLU A 1 106 ? 19.039 -0.724 -13.197 1.00 98.00 106 GLU A C 1
ATOM 817 O O . GLU A 1 106 ? 18.380 0.310 -13.158 1.00 98.00 106 GLU A O 1
ATOM 822 N N . ALA A 1 107 ? 18.913 -1.645 -12.231 1.00 98.06 107 ALA A N 1
ATOM 823 C CA . ALA A 1 107 ? 17.976 -1.470 -11.118 1.00 98.06 107 ALA A CA 1
ATOM 824 C C . ALA A 1 107 ? 18.275 -0.195 -10.307 1.00 98.06 107 ALA A C 1
ATOM 826 O O . ALA A 1 107 ? 17.359 0.550 -9.960 1.00 98.06 107 ALA A O 1
ATOM 827 N N . SER A 1 108 ? 19.553 0.097 -10.048 1.00 98.06 108 SER A N 1
ATOM 828 C CA . SER A 1 108 ? 19.972 1.306 -9.326 1.00 98.06 108 SER A CA 1
ATOM 829 C C . SER A 1 108 ? 19.699 2.588 -10.125 1.00 98.06 108 SER A C 1
ATOM 831 O O . SER A 1 108 ? 19.257 3.588 -9.556 1.00 98.06 108 SER A O 1
ATOM 833 N N . ALA A 1 109 ? 19.918 2.565 -11.444 1.00 98.25 109 ALA A N 1
ATOM 834 C CA . ALA A 1 109 ? 19.586 3.668 -12.344 1.00 98.25 109 ALA A CA 1
ATOM 835 C C . ALA A 1 109 ? 18.068 3.909 -12.408 1.00 98.25 109 ALA A C 1
ATOM 837 O O . ALA A 1 109 ? 17.622 5.054 -12.316 1.00 98.25 109 ALA A O 1
ATOM 838 N N . GLY A 1 110 ? 17.281 2.834 -12.476 1.00 98.19 110 GLY A N 1
ATOM 839 C CA . GLY A 1 110 ? 15.824 2.872 -12.493 1.00 98.19 110 GLY A CA 1
ATOM 840 C C . GLY A 1 110 ? 15.212 3.398 -11.198 1.00 98.19 110 GLY A C 1
ATOM 841 O O . GLY A 1 110 ? 14.391 4.309 -11.247 1.00 98.19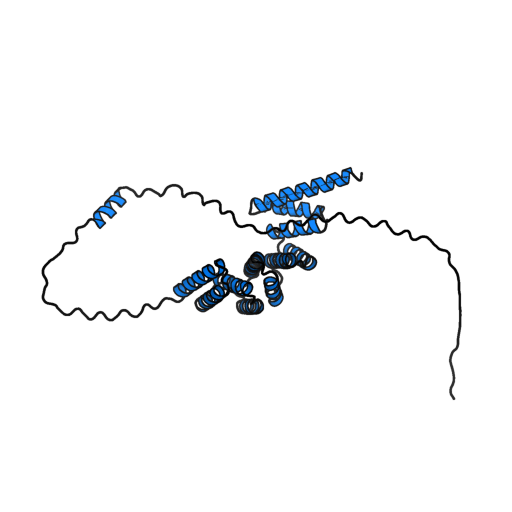 110 GLY A O 1
ATOM 842 N N . ILE A 1 111 ? 15.670 2.923 -10.034 1.00 97.62 111 ILE A N 1
ATOM 843 C CA . ILE A 1 111 ? 15.239 3.447 -8.724 1.00 97.62 111 ILE A CA 1
ATOM 844 C C . ILE A 1 111 ? 15.614 4.930 -8.584 1.00 97.62 111 ILE A C 1
ATOM 846 O O . ILE A 1 111 ? 14.805 5.737 -8.130 1.00 97.62 111 ILE A O 1
ATOM 850 N N . LYS A 1 112 ? 16.810 5.333 -9.038 1.00 98.25 112 LYS A N 1
ATOM 851 C CA . LYS A 1 112 ? 17.213 6.747 -9.048 1.00 98.25 112 LYS A CA 1
ATOM 852 C C . LYS A 1 112 ? 16.324 7.600 -9.963 1.00 98.25 112 LYS A C 1
ATOM 854 O O . LYS A 1 112 ? 15.995 8.725 -9.596 1.00 98.25 112 LYS A O 1
ATOM 859 N N . ALA A 1 113 ? 15.938 7.090 -11.133 1.00 97.88 113 ALA A N 1
ATOM 860 C CA . ALA A 1 113 ? 15.012 7.771 -12.038 1.00 97.88 113 ALA A CA 1
ATOM 861 C C . ALA A 1 113 ? 13.599 7.879 -11.438 1.00 97.88 113 ALA A C 1
ATOM 863 O O . ALA A 1 113 ? 12.982 8.938 -11.544 1.00 97.88 113 ALA A O 1
ATOM 864 N N . LEU A 1 114 ? 13.134 6.829 -10.750 1.00 95.00 114 LEU A N 1
ATOM 865 C CA . LEU A 1 114 ? 11.836 6.775 -10.073 1.00 95.00 114 LEU A CA 1
ATOM 866 C C . LEU A 1 114 ? 11.751 7.821 -8.955 1.00 95.00 114 LEU A C 1
ATOM 868 O O . LEU A 1 114 ? 10.833 8.635 -8.946 1.00 95.00 114 LEU A O 1
ATOM 872 N N . ASN A 1 115 ? 12.769 7.876 -8.091 1.00 94.88 115 ASN A N 1
ATOM 873 C CA . ASN A 1 115 ? 12.890 8.883 -7.031 1.00 94.88 115 ASN A CA 1
ATOM 874 C C . ASN A 1 115 ? 13.052 10.313 -7.585 1.00 94.88 115 ASN A C 1
ATOM 876 O O . ASN A 1 115 ? 12.755 11.283 -6.897 1.00 94.88 115 ASN A O 1
ATOM 880 N N . GLY A 1 116 ? 13.520 10.454 -8.830 1.00 95.56 116 GLY A N 1
ATOM 881 C CA . GLY A 1 116 ? 13.559 11.719 -9.568 1.00 95.56 116 GLY A CA 1
ATOM 882 C C . GLY A 1 116 ? 12.263 12.060 -10.316 1.00 95.56 116 GLY A C 1
ATOM 883 O O . GLY A 1 116 ? 12.282 12.962 -11.151 1.00 95.56 116 GLY A O 1
ATOM 884 N N . GLY A 1 117 ? 11.169 11.319 -10.094 1.00 94.50 117 GLY A N 1
ATOM 885 C CA . GLY A 1 117 ? 9.871 11.524 -10.746 1.00 94.50 117 GLY A CA 1
ATOM 886 C C . GLY A 1 117 ? 9.814 11.125 -12.227 1.00 94.50 117 GLY A C 1
ATOM 887 O O . GLY A 1 117 ? 8.800 11.345 -12.886 1.00 94.50 117 GLY A O 1
ATOM 888 N N . ASN A 1 118 ? 10.875 10.533 -12.785 1.00 97.50 118 ASN A N 1
ATOM 889 C CA . ASN A 1 118 ? 10.928 10.139 -14.192 1.00 97.50 118 ASN A CA 1
ATOM 890 C C . ASN A 1 118 ? 10.513 8.670 -14.357 1.00 97.50 118 ASN A C 1
ATOM 892 O O . ASN A 1 118 ? 11.358 7.784 -14.503 1.00 97.50 118 ASN A O 1
ATOM 896 N N . CYS A 1 119 ? 9.199 8.421 -14.329 1.00 97.19 119 CYS A N 1
ATOM 897 C CA . CYS A 1 119 ? 8.644 7.069 -14.431 1.00 97.19 119 CYS A CA 1
ATOM 898 C C . CYS A 1 119 ? 9.033 6.356 -15.740 1.00 97.19 119 CYS A C 1
ATOM 900 O O . CYS A 1 119 ? 9.239 5.149 -15.716 1.00 97.19 119 CYS A O 1
ATOM 902 N N . VAL A 1 120 ? 9.202 7.090 -16.851 1.00 98.25 120 VAL A N 1
ATOM 903 C CA . VAL A 1 120 ? 9.532 6.518 -18.171 1.00 98.25 120 VAL A CA 1
ATOM 904 C C . VAL A 1 120 ? 10.937 5.921 -18.162 1.00 98.25 120 VAL A C 1
ATOM 906 O O . VAL A 1 120 ? 11.114 4.742 -18.446 1.00 98.25 120 VAL A O 1
ATOM 909 N N . LYS A 1 121 ? 11.946 6.692 -17.736 1.00 98.31 121 LYS A N 1
ATOM 910 C CA . LYS A 1 121 ? 13.310 6.158 -17.593 1.00 98.31 121 LYS A CA 1
ATOM 911 C C . LYS A 1 121 ? 13.390 5.091 -16.509 1.00 98.31 121 LYS A C 1
ATOM 913 O O . LYS A 1 121 ? 14.160 4.145 -16.637 1.00 98.31 121 LYS A O 1
ATOM 918 N N . ALA A 1 122 ? 12.612 5.233 -15.434 1.00 98.38 122 ALA A N 1
ATOM 919 C CA . ALA A 1 122 ? 12.536 4.207 -14.405 1.00 98.38 122 ALA A CA 1
ATOM 920 C C . ALA A 1 122 ? 12.036 2.877 -14.983 1.00 98.38 122 ALA A C 1
ATOM 922 O O . ALA A 1 122 ? 12.678 1.854 -14.759 1.00 98.38 122 ALA A O 1
ATOM 923 N N . SER A 1 123 ? 10.947 2.893 -15.755 1.00 97.94 123 SER A N 1
ATOM 924 C CA . SER A 1 123 ? 10.349 1.690 -16.330 1.00 97.94 123 SER A CA 1
ATOM 925 C C . SER A 1 123 ? 11.241 1.055 -17.401 1.00 97.94 123 SER A C 1
ATOM 927 O O . SER A 1 123 ? 11.362 -0.167 -17.413 1.00 97.94 123 SER A O 1
ATOM 929 N N . GLU A 1 124 ? 11.955 1.847 -18.210 1.00 98.25 124 GLU A N 1
ATOM 930 C CA . GLU A 1 124 ? 13.000 1.368 -19.132 1.00 98.25 124 GLU A CA 1
ATOM 931 C C . GLU A 1 124 ? 14.121 0.613 -18.391 1.00 98.25 124 GLU A C 1
ATOM 933 O O . GLU A 1 124 ? 14.360 -0.570 -18.651 1.00 98.25 124 GLU A O 1
ATOM 938 N N . TYR A 1 125 ? 14.777 1.265 -17.423 1.00 98.62 125 TYR A N 1
ATOM 939 C CA . TYR A 1 125 ? 15.880 0.665 -16.664 1.00 98.62 125 TYR A CA 1
ATOM 940 C C . TYR A 1 125 ? 15.440 -0.554 -15.838 1.00 98.62 125 TYR A C 1
ATOM 942 O O . TYR A 1 125 ? 16.177 -1.535 -15.730 1.00 98.62 125 TYR A O 1
ATOM 950 N N . LEU A 1 126 ? 14.239 -0.522 -15.253 1.00 98.62 126 LEU A N 1
ATOM 951 C CA . LEU A 1 126 ? 13.720 -1.618 -14.430 1.00 98.62 126 LEU A CA 1
ATOM 952 C C . LEU A 1 126 ? 13.252 -2.811 -15.276 1.00 98.62 126 LEU A C 1
ATOM 954 O O . LEU A 1 126 ? 13.456 -3.953 -14.858 1.00 98.62 126 LEU A O 1
ATOM 958 N N . ALA A 1 127 ? 12.722 -2.575 -16.482 1.00 98.38 127 ALA A N 1
ATOM 959 C CA . ALA A 1 127 ? 12.464 -3.628 -17.463 1.00 98.38 127 ALA A CA 1
ATOM 960 C C . ALA A 1 127 ? 13.762 -4.343 -17.863 1.00 98.38 127 ALA A C 1
ATOM 962 O O . ALA A 1 127 ? 13.832 -5.574 -17.830 1.00 98.38 127 ALA A O 1
ATOM 963 N N . GLU A 1 128 ? 14.810 -3.576 -18.186 1.00 97.88 128 GLU A N 1
ATOM 964 C CA . GLU A 1 128 ? 16.120 -4.124 -18.540 1.00 97.88 128 GLU A CA 1
ATOM 965 C C . GLU A 1 128 ? 16.732 -4.910 -17.366 1.00 97.88 128 GLU A C 1
ATOM 967 O O . GLU A 1 128 ? 17.152 -6.060 -17.531 1.00 97.88 128 GLU A O 1
ATOM 972 N N . ALA A 1 129 ? 16.701 -4.350 -16.154 1.00 97.94 129 ALA A N 1
ATOM 973 C CA . ALA A 1 129 ? 17.164 -5.027 -14.945 1.00 97.94 129 ALA A CA 1
ATOM 974 C C . ALA A 1 129 ? 16.441 -6.367 -14.710 1.00 97.94 129 ALA A C 1
ATOM 976 O O . ALA A 1 129 ? 17.086 -7.378 -14.418 1.00 97.94 129 ALA A O 1
ATOM 977 N N . PHE A 1 130 ? 15.114 -6.396 -14.884 1.00 97.62 130 PHE A N 1
ATOM 978 C CA . PHE A 1 130 ? 14.291 -7.595 -14.703 1.00 97.62 130 PHE A CA 1
ATOM 979 C C . PHE A 1 130 ? 14.483 -8.636 -15.818 1.00 97.62 130 PHE A C 1
ATOM 981 O O . PHE A 1 130 ? 14.280 -9.834 -15.594 1.00 97.62 130 PHE A O 1
ATOM 988 N N . ALA A 1 131 ? 14.906 -8.211 -17.013 1.00 96.94 131 ALA A N 1
ATOM 989 C CA . ALA A 1 131 ? 15.315 -9.108 -18.091 1.00 96.94 131 ALA A CA 1
ATOM 990 C C . ALA A 1 131 ? 16.655 -9.806 -17.784 1.00 96.94 131 ALA A C 1
ATOM 992 O O . ALA A 1 131 ? 16.815 -10.987 -18.100 1.00 96.94 131 ALA A O 1
ATOM 993 N N . TYR A 1 132 ? 17.597 -9.122 -17.120 1.00 94.75 132 TYR A N 1
ATOM 994 C CA . TYR A 1 132 ? 18.857 -9.731 -16.673 1.00 94.75 132 TYR A CA 1
ATOM 995 C C . TYR A 1 132 ? 18.711 -10.597 -15.419 1.00 94.75 132 TYR A C 1
ATOM 997 O O . TYR A 1 132 ? 19.334 -11.660 -15.346 1.00 94.75 132 TYR A O 1
ATOM 1005 N N . LYS A 1 133 ? 17.901 -10.167 -14.443 1.00 95.31 133 LYS A N 1
ATOM 1006 C CA . LYS A 1 133 ? 17.670 -10.887 -13.186 1.00 95.31 133 LYS A CA 1
ATOM 1007 C C . LYS A 1 133 ? 16.198 -10.822 -12.774 1.00 95.31 133 LYS A C 1
ATOM 1009 O O . LYS A 1 133 ? 15.696 -9.777 -12.369 1.00 95.31 133 LYS A O 1
ATOM 1014 N N . LYS A 1 134 ? 15.533 -11.979 -12.770 1.00 93.88 134 LYS A N 1
ATOM 1015 C CA . LYS A 1 134 ? 14.206 -12.138 -12.163 1.00 93.88 134 LYS A CA 1
ATOM 1016 C C . LYS A 1 134 ? 14.337 -12.060 -10.640 1.00 93.88 134 LYS A C 1
ATOM 1018 O O . LYS A 1 134 ? 14.945 -12.928 -10.018 1.00 93.88 134 LYS A O 1
ATOM 1023 N N . ASP A 1 135 ? 13.819 -10.984 -10.062 1.00 93.00 135 ASP A N 1
ATOM 1024 C CA . ASP A 1 135 ? 13.955 -10.637 -8.647 1.00 93.00 135 ASP A CA 1
ATOM 1025 C C . ASP A 1 135 ? 12.697 -9.891 -8.183 1.00 93.00 135 ASP A C 1
ATOM 1027 O O . ASP A 1 135 ? 12.215 -9.001 -8.891 1.00 93.00 135 ASP A O 1
ATOM 1031 N N . LYS A 1 136 ? 12.172 -10.236 -6.997 1.00 94.81 136 LYS A N 1
ATOM 1032 C CA . LYS A 1 136 ? 10.975 -9.596 -6.430 1.00 94.81 136 LYS A CA 1
ATOM 1033 C C . LYS A 1 136 ? 11.154 -8.082 -6.310 1.00 94.81 136 LYS A C 1
ATOM 1035 O O . LYS A 1 136 ? 10.251 -7.347 -6.685 1.00 94.81 136 LYS A O 1
ATOM 1040 N N . ASN A 1 137 ? 12.290 -7.613 -5.798 1.00 94.56 137 ASN A N 1
ATOM 1041 C CA . ASN A 1 137 ? 12.479 -6.197 -5.497 1.00 94.56 137 ASN A CA 1
ATOM 1042 C C . ASN A 1 137 ? 12.579 -5.372 -6.782 1.00 94.56 137 ASN A C 1
ATOM 1044 O O . ASN A 1 137 ? 12.034 -4.272 -6.840 1.00 94.56 137 ASN A O 1
ATOM 1048 N N . ILE A 1 138 ? 13.224 -5.910 -7.823 1.00 97.31 138 ILE A N 1
ATOM 1049 C CA . ILE A 1 138 ? 13.259 -5.271 -9.147 1.00 97.31 138 ILE A CA 1
ATOM 1050 C C . ILE A 1 138 ? 11.838 -5.198 -9.718 1.00 97.31 138 ILE A C 1
ATOM 1052 O O . ILE A 1 138 ? 11.412 -4.127 -10.144 1.00 97.31 138 ILE A O 1
ATOM 1056 N N . LEU A 1 139 ? 11.076 -6.298 -9.652 1.00 97.69 139 LEU A N 1
ATOM 1057 C CA . LEU A 1 139 ? 9.695 -6.326 -10.131 1.00 97.69 139 LEU A CA 1
ATOM 1058 C C . LEU A 1 139 ? 8.790 -5.342 -9.376 1.00 97.69 139 LEU A C 1
ATOM 1060 O O . LEU A 1 139 ? 8.031 -4.627 -10.017 1.00 97.69 139 LEU A O 1
ATOM 1064 N N . SER A 1 140 ? 8.887 -5.245 -8.047 1.00 97.50 140 SER A N 1
ATOM 1065 C CA . SER A 1 140 ? 8.113 -4.280 -7.250 1.00 97.50 140 SER A CA 1
ATOM 1066 C C . SER A 1 140 ? 8.326 -2.840 -7.714 1.00 97.50 140 SER A C 1
ATOM 1068 O O . SER A 1 140 ? 7.355 -2.127 -7.955 1.00 97.50 140 SER A O 1
ATOM 1070 N N . HIS A 1 141 ? 9.582 -2.419 -7.893 1.00 98.19 141 HIS A N 1
ATOM 1071 C CA . HIS A 1 141 ? 9.878 -1.079 -8.401 1.00 98.19 141 HIS A CA 1
ATOM 1072 C C . HIS A 1 141 ? 9.416 -0.914 -9.852 1.00 98.19 141 HIS A C 1
ATOM 1074 O O . HIS A 1 141 ? 8.924 0.154 -10.211 1.00 98.19 141 HIS A O 1
ATOM 1080 N N . TYR A 1 142 ? 9.538 -1.957 -10.685 1.00 98.56 142 TYR A N 1
ATOM 1081 C CA . TYR A 1 142 ? 9.088 -1.906 -12.075 1.00 98.56 142 TYR A CA 1
ATOM 1082 C C . TYR A 1 142 ? 7.568 -1.699 -12.156 1.00 98.56 142 TYR A C 1
ATOM 1084 O O . TYR A 1 142 ? 7.112 -0.774 -12.826 1.00 98.56 142 TYR A O 1
ATOM 1092 N N . LEU A 1 143 ? 6.793 -2.470 -11.388 1.00 98.69 143 LEU A N 1
ATOM 1093 C CA . LEU A 1 143 ? 5.343 -2.311 -11.266 1.00 98.69 143 LEU A CA 1
ATOM 1094 C C . LEU A 1 143 ? 4.975 -0.898 -10.802 1.00 98.69 143 LEU A C 1
ATOM 1096 O O . LEU A 1 143 ? 4.184 -0.239 -11.470 1.00 98.69 143 LEU A O 1
ATOM 1100 N N . VAL A 1 144 ? 5.605 -0.385 -9.737 1.00 98.62 144 VAL A N 1
ATOM 1101 C CA . VAL A 1 144 ? 5.398 1.006 -9.292 1.00 98.62 144 VAL A CA 1
ATOM 1102 C C . VAL A 1 144 ? 5.688 1.997 -10.423 1.00 98.62 144 VAL A C 1
ATOM 1104 O O . VAL A 1 144 ? 4.868 2.875 -10.668 1.00 98.62 144 VAL A O 1
ATOM 1107 N N . SER A 1 145 ? 6.797 1.852 -11.158 1.00 98.62 145 SER A N 1
ATOM 1108 C CA . SER A 1 145 ? 7.131 2.769 -12.259 1.00 98.62 145 SER A CA 1
ATOM 1109 C C . SER A 1 145 ? 6.079 2.784 -13.376 1.00 98.62 145 SER A C 1
ATOM 1111 O O . SER A 1 145 ? 5.758 3.857 -13.880 1.00 98.62 145 SER A O 1
ATOM 1113 N N . LEU A 1 146 ? 5.475 1.632 -13.696 1.00 98.75 146 LEU A N 1
ATOM 1114 C CA . LEU A 1 146 ? 4.373 1.531 -14.656 1.00 98.75 146 LEU A CA 1
ATOM 1115 C C . LEU A 1 146 ? 3.110 2.232 -14.130 1.00 98.75 146 LEU A C 1
ATOM 1117 O O . LEU A 1 146 ? 2.513 3.028 -14.856 1.00 98.75 146 LEU A O 1
ATOM 1121 N N . LEU A 1 147 ? 2.746 2.038 -12.854 1.00 98.62 147 LEU A N 1
ATOM 1122 C CA . LEU A 1 147 ? 1.620 2.754 -12.230 1.00 98.62 147 LEU A CA 1
ATOM 1123 C C . LEU A 1 147 ? 1.844 4.275 -12.217 1.00 98.62 147 LEU A C 1
ATOM 1125 O O . LEU A 1 147 ? 0.938 5.036 -12.555 1.00 98.62 147 LEU A O 1
ATOM 1129 N N . LEU A 1 148 ? 3.067 4.733 -11.923 1.00 98.12 148 LEU A N 1
ATOM 1130 C CA . LEU A 1 148 ? 3.426 6.156 -11.992 1.00 98.12 148 LEU A CA 1
ATOM 1131 C C . LEU A 1 148 ? 3.480 6.706 -13.429 1.00 98.12 148 LEU A C 1
ATOM 1133 O O . LEU A 1 148 ? 3.441 7.922 -13.612 1.00 98.12 148 LEU A O 1
ATOM 1137 N N . CYS A 1 149 ? 3.494 5.848 -14.448 1.00 97.81 149 CYS A N 1
ATOM 1138 C CA . CYS A 1 149 ? 3.357 6.226 -15.856 1.00 97.81 149 CYS A CA 1
ATOM 1139 C C . CYS A 1 149 ? 1.920 6.113 -16.399 1.00 97.81 149 CYS A C 1
ATOM 1141 O O . CYS A 1 149 ? 1.663 6.568 -17.509 1.00 97.81 149 CYS A O 1
ATOM 1143 N N . GLY A 1 150 ? 0.958 5.594 -15.626 1.00 97.94 150 GLY A N 1
ATOM 1144 C CA . GLY A 1 150 ? -0.412 5.355 -16.108 1.00 97.94 150 GLY A CA 1
ATOM 1145 C C . GLY A 1 150 ? -0.628 3.993 -16.773 1.00 97.94 150 GLY A C 1
ATOM 1146 O O . GLY A 1 150 ? -1.726 3.704 -17.232 1.00 97.94 150 GLY A O 1
ATOM 1147 N N . GLU A 1 151 ? 0.388 3.133 -16.802 1.00 98.38 151 GLU A N 1
ATOM 1148 C CA . GLU A 1 151 ? 0.374 1.835 -17.482 1.00 98.38 151 GLU A CA 1
ATOM 1149 C C . GLU A 1 151 ? -0.183 0.721 -16.567 1.00 98.38 151 GLU A C 1
ATOM 1151 O O . GLU A 1 151 ? 0.440 -0.325 -16.381 1.00 98.38 151 GLU A O 1
ATOM 1156 N N . ALA A 1 152 ? -1.351 0.955 -15.954 1.00 98.44 152 ALA A N 1
ATOM 1157 C CA . ALA A 1 152 ? -1.924 0.078 -14.924 1.00 98.44 152 ALA A CA 1
ATOM 1158 C C . ALA A 1 152 ? -2.263 -1.338 -15.422 1.00 98.44 152 ALA A C 1
ATOM 1160 O O . ALA A 1 152 ? -1.979 -2.317 -14.732 1.00 98.44 152 ALA A O 1
ATOM 1161 N N . GLU A 1 153 ? -2.808 -1.457 -16.634 1.00 97.94 153 GLU A N 1
ATOM 1162 C CA . GLU A 1 153 ? -3.146 -2.743 -17.263 1.00 97.94 153 GLU A CA 1
ATOM 1163 C C . GLU A 1 153 ? -1.886 -3.584 -17.521 1.00 97.94 153 GLU A C 1
ATOM 1165 O O . GLU A 1 153 ? -1.811 -4.744 -17.124 1.00 97.94 153 GLU A O 1
ATOM 1170 N N . LYS A 1 154 ? -0.842 -2.965 -18.085 1.00 98.25 154 LYS A N 1
ATOM 1171 C CA . LYS A 1 154 ? 0.471 -3.583 -18.327 1.00 98.25 154 LYS A CA 1
ATOM 1172 C C . LYS A 1 154 ? 1.185 -3.966 -17.030 1.00 98.25 154 LYS A C 1
ATOM 1174 O O . LYS A 1 154 ? 1.871 -4.985 -16.981 1.00 98.25 154 LYS A O 1
ATOM 1179 N N . ALA A 1 155 ? 1.026 -3.177 -15.965 1.00 98.50 155 ALA A N 1
ATOM 1180 C CA . ALA A 1 155 ? 1.499 -3.568 -14.642 1.00 98.50 155 ALA A CA 1
ATOM 1181 C C . ALA A 1 155 ? 0.765 -4.827 -14.148 1.00 98.50 155 ALA A C 1
ATOM 1183 O O . ALA A 1 155 ? 1.411 -5.744 -13.641 1.00 98.50 155 ALA A O 1
ATOM 1184 N N . ALA A 1 156 ? -0.559 -4.905 -14.316 1.00 98.06 156 ALA A N 1
ATOM 1185 C CA . ALA A 1 156 ? -1.354 -6.058 -13.889 1.00 98.06 156 ALA A CA 1
ATOM 1186 C C . ALA A 1 156 ? -1.000 -7.324 -14.685 1.00 98.06 156 ALA A C 1
ATOM 1188 O O . ALA A 1 156 ? -0.763 -8.369 -14.081 1.00 98.06 156 ALA A O 1
ATOM 1189 N N . GLU A 1 157 ? -0.868 -7.216 -16.010 1.00 97.88 157 GLU A N 1
ATOM 1190 C CA . GLU A 1 157 ? -0.389 -8.285 -16.896 1.00 97.88 157 GLU A CA 1
ATOM 1191 C C . GLU A 1 157 ? 0.983 -8.804 -16.440 1.00 97.88 157 GLU A C 1
ATOM 1193 O O . GLU A 1 157 ? 1.126 -9.979 -16.096 1.00 97.88 157 GLU A O 1
ATOM 1198 N N . LEU A 1 158 ? 1.969 -7.911 -16.303 1.00 98.06 158 LEU A N 1
ATOM 1199 C CA . LEU A 1 158 ? 3.310 -8.258 -15.835 1.00 98.06 158 LEU A CA 1
ATOM 1200 C C . LEU A 1 158 ? 3.294 -8.918 -14.444 1.00 98.06 158 LEU A C 1
ATOM 1202 O O . LEU A 1 158 ? 4.075 -9.838 -14.179 1.00 98.06 158 LEU A O 1
ATOM 1206 N N . ALA A 1 159 ? 2.427 -8.462 -13.538 1.00 97.44 159 ALA A N 1
ATOM 1207 C CA . ALA A 1 159 ? 2.303 -9.042 -12.207 1.00 97.44 159 ALA A CA 1
ATOM 1208 C C . ALA A 1 159 ? 1.657 -10.440 -12.226 1.00 97.44 159 ALA A C 1
ATOM 1210 O O . ALA A 1 159 ? 2.081 -11.307 -11.454 1.00 97.44 159 ALA A O 1
ATOM 1211 N N . ALA A 1 160 ? 0.687 -10.670 -13.116 1.00 95.88 160 ALA A N 1
ATOM 1212 C CA . ALA A 1 160 ? 0.024 -11.956 -13.325 1.00 95.88 160 ALA A CA 1
ATOM 1213 C C . ALA A 1 160 ? 0.934 -12.988 -14.016 1.00 95.88 160 ALA A C 1
ATOM 1215 O O . ALA A 1 160 ? 0.901 -14.166 -13.661 1.00 95.88 160 ALA A O 1
ATOM 1216 N N . GLU A 1 161 ? 1.804 -12.557 -14.935 1.00 96.38 161 GLU A N 1
ATOM 1217 C CA . GLU A 1 161 ? 2.834 -13.402 -15.560 1.00 96.38 161 GLU A CA 1
ATOM 1218 C C . GLU A 1 161 ? 3.921 -13.876 -14.579 1.00 96.38 161 GLU A C 1
ATOM 1220 O O . GLU A 1 161 ? 4.601 -14.874 -14.826 1.00 96.38 161 GLU A O 1
ATOM 1225 N N . ASN A 1 162 ? 4.123 -13.161 -13.465 1.00 95.50 162 ASN A N 1
ATOM 1226 C CA . ASN A 1 162 ? 5.252 -13.363 -12.553 1.00 95.50 162 ASN A CA 1
ATOM 1227 C C . ASN A 1 162 ? 4.816 -13.735 -11.109 1.00 95.50 162 ASN A C 1
ATOM 1229 O O . ASN A 1 162 ? 5.360 -13.177 -10.150 1.00 95.50 162 ASN A O 1
ATOM 1233 N N . PRO A 1 163 ? 3.909 -14.723 -10.909 1.00 91.69 163 PRO A N 1
ATOM 1234 C CA . PRO A 1 163 ? 3.243 -15.003 -9.626 1.00 91.69 163 PRO A CA 1
ATOM 1235 C C . PRO A 1 163 ? 4.198 -15.415 -8.495 1.00 91.69 163 PRO A C 1
ATOM 1237 O O . PRO A 1 163 ? 3.902 -15.217 -7.318 1.00 91.69 163 PRO A O 1
ATOM 1240 N N . LEU A 1 164 ? 5.379 -15.947 -8.832 1.00 87.19 164 LEU A N 1
ATOM 1241 C CA . LEU A 1 164 ? 6.435 -16.282 -7.865 1.00 87.19 164 LEU A CA 1
ATOM 1242 C C . LEU A 1 164 ? 7.013 -15.050 -7.144 1.00 87.19 164 LEU A C 1
ATOM 1244 O O . LEU A 1 164 ? 7.655 -15.187 -6.103 1.00 87.19 164 LEU A O 1
ATOM 1248 N N . PHE A 1 165 ? 6.797 -13.852 -7.690 1.00 85.06 165 PHE A N 1
ATOM 1249 C CA . PHE A 1 165 ? 7.358 -12.596 -7.200 1.00 85.06 165 PHE A CA 1
ATOM 1250 C C . PHE A 1 165 ? 6.278 -11.623 -6.674 1.00 85.06 165 PHE A C 1
ATOM 1252 O O . PHE A 1 165 ? 6.599 -10.690 -5.934 1.00 85.06 165 PHE A O 1
ATOM 1259 N N . THR A 1 166 ? 4.998 -11.870 -6.971 1.00 84.31 166 THR A N 1
ATOM 1260 C CA . THR A 1 166 ? 3.848 -10.969 -6.735 1.00 84.31 166 THR A CA 1
ATOM 1261 C C . THR A 1 166 ? 2.861 -11.506 -5.694 1.00 84.31 166 THR A C 1
ATOM 1263 O O . THR A 1 166 ? 1.648 -11.495 -5.878 1.00 84.31 166 THR A O 1
ATOM 1266 N N . ASN A 1 167 ? 3.369 -11.954 -4.540 1.00 88.94 167 ASN A N 1
ATOM 1267 C CA . ASN A 1 167 ? 2.495 -12.297 -3.414 1.00 88.94 167 ASN A CA 1
ATOM 1268 C C . ASN A 1 167 ? 1.735 -11.064 -2.872 1.00 88.94 167 ASN A C 1
ATOM 1270 O O . ASN A 1 167 ? 2.150 -9.923 -3.077 1.00 88.94 167 ASN A O 1
ATOM 1274 N N . GLY A 1 168 ? 0.635 -11.291 -2.144 1.00 88.56 168 GLY A N 1
ATOM 1275 C CA . GLY A 1 168 ? -0.252 -10.213 -1.682 1.00 88.56 168 GLY A CA 1
ATOM 1276 C C . GLY A 1 168 ? 0.436 -9.125 -0.846 1.00 88.56 168 GLY A C 1
ATOM 1277 O O . GLY A 1 168 ? 0.075 -7.960 -0.960 1.00 88.56 168 GLY A O 1
ATOM 1278 N N . GLY A 1 169 ? 1.482 -9.468 -0.083 1.00 90.75 169 GLY A N 1
ATOM 1279 C CA . GLY A 1 169 ? 2.300 -8.477 0.624 1.00 90.75 169 GLY A CA 1
ATOM 1280 C C . GLY A 1 169 ? 3.089 -7.580 -0.333 1.00 90.75 169 GLY A C 1
ATOM 1281 O O . GLY A 1 169 ? 3.052 -6.366 -0.185 1.00 90.75 169 GLY A O 1
ATOM 1282 N N . THR A 1 170 ? 3.728 -8.162 -1.357 1.00 93.19 170 THR A N 1
ATOM 1283 C CA . THR A 1 170 ? 4.404 -7.401 -2.423 1.00 93.19 170 THR A CA 1
ATOM 1284 C C . THR A 1 170 ? 3.442 -6.458 -3.145 1.00 93.19 170 THR A C 1
ATOM 1286 O O . THR A 1 170 ? 3.791 -5.318 -3.433 1.00 93.19 170 THR A O 1
ATOM 1289 N N . LEU A 1 171 ? 2.239 -6.940 -3.461 1.00 96.00 171 LEU A N 1
ATOM 1290 C CA . LEU A 1 171 ? 1.231 -6.152 -4.164 1.00 96.00 171 LEU A CA 1
ATOM 1291 C C . LEU A 1 171 ? 0.675 -5.029 -3.281 1.00 96.00 171 LEU A C 1
ATOM 1293 O O . LEU A 1 171 ? 0.461 -3.931 -3.783 1.00 96.00 171 LEU A O 1
ATOM 1297 N N . ALA A 1 172 ? 0.525 -5.259 -1.971 1.00 96.50 172 ALA A N 1
ATOM 1298 C CA . ALA A 1 172 ? 0.176 -4.209 -1.016 1.00 96.50 172 ALA A CA 1
ATOM 1299 C C . ALA A 1 172 ? 1.226 -3.087 -1.017 1.00 96.50 172 ALA A C 1
ATOM 1301 O O . ALA A 1 172 ? 0.862 -1.923 -1.149 1.00 96.50 172 ALA A O 1
ATOM 1302 N N . ASP A 1 173 ? 2.520 -3.432 -0.972 1.00 95.94 173 ASP A N 1
ATOM 1303 C CA . ASP A 1 173 ? 3.616 -2.453 -1.023 1.00 95.94 173 ASP A CA 1
ATOM 1304 C C . ASP A 1 173 ? 3.573 -1.612 -2.327 1.00 95.94 173 ASP A C 1
ATOM 1306 O O . ASP A 1 173 ? 3.797 -0.398 -2.302 1.00 95.94 173 ASP A O 1
ATOM 1310 N N . VAL A 1 174 ? 3.229 -2.235 -3.466 1.00 97.81 174 VAL A N 1
ATOM 1311 C CA . VAL A 1 174 ? 3.048 -1.562 -4.771 1.00 97.81 174 VAL A CA 1
ATOM 1312 C C . VAL A 1 174 ? 1.836 -0.617 -4.761 1.00 97.81 174 VAL A C 1
ATOM 1314 O O . VAL A 1 174 ? 1.981 0.544 -5.150 1.00 97.81 174 VAL A O 1
ATOM 1317 N N . LEU A 1 175 ? 0.669 -1.075 -4.284 1.00 97.19 175 LEU A N 1
ATOM 1318 C CA . LEU A 1 175 ? -0.544 -0.253 -4.148 1.00 97.19 175 LEU A CA 1
ATOM 1319 C C . LEU A 1 175 ? -0.299 0.958 -3.239 1.00 97.19 175 LEU A C 1
ATOM 1321 O O . LEU A 1 175 ? -0.554 2.091 -3.641 1.00 97.19 175 LEU A O 1
ATOM 1325 N N . GLU A 1 176 ? 0.221 0.728 -2.028 1.00 97.00 176 GLU A N 1
ATOM 1326 C CA . GLU A 1 176 ? 0.504 1.780 -1.045 1.00 97.00 176 GLU A CA 1
ATOM 1327 C C . GLU A 1 176 ? 1.444 2.847 -1.626 1.00 97.00 176 GLU A C 1
ATOM 1329 O O . GLU A 1 176 ? 1.244 4.042 -1.403 1.00 97.00 176 GLU A O 1
ATOM 1334 N N . THR A 1 177 ? 2.453 2.433 -2.399 1.00 97.06 177 THR A N 1
ATOM 1335 C CA . THR A 1 177 ? 3.400 3.354 -3.042 1.00 97.06 177 THR A CA 1
ATOM 1336 C C . THR A 1 177 ? 2.734 4.176 -4.147 1.00 97.06 177 THR A C 1
ATOM 1338 O O . THR A 1 177 ? 2.946 5.388 -4.210 1.00 97.06 177 THR A O 1
ATOM 1341 N N . ALA A 1 178 ? 1.896 3.566 -4.990 1.00 97.56 178 ALA A N 1
ATOM 1342 C CA . ALA A 1 178 ? 1.164 4.285 -6.035 1.00 97.56 178 ALA A CA 1
ATOM 1343 C C . ALA A 1 178 ? 0.165 5.304 -5.451 1.00 97.56 178 ALA A C 1
ATOM 1345 O O . ALA A 1 178 ? 0.130 6.450 -5.903 1.00 97.56 178 ALA A O 1
ATOM 1346 N N . VAL A 1 179 ? -0.573 4.934 -4.397 1.00 97.00 179 VAL A N 1
ATOM 1347 C CA . VAL A 1 179 ? -1.503 5.836 -3.689 1.00 97.00 179 VAL A CA 1
ATOM 1348 C C . VAL A 1 179 ? -0.766 7.018 -3.052 1.00 97.00 179 VAL A C 1
ATOM 1350 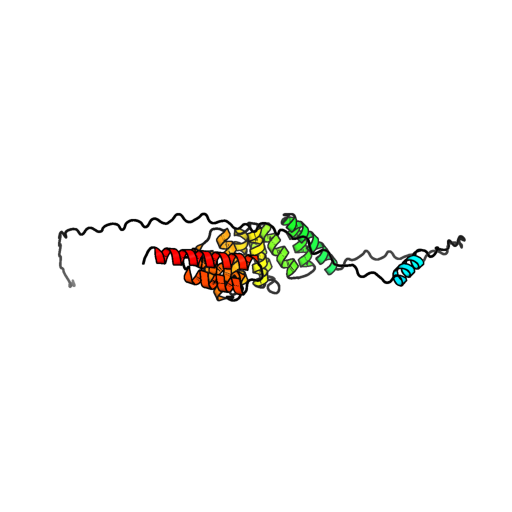O O . VAL A 1 179 ? -1.178 8.160 -3.244 1.00 97.00 179 VAL A O 1
ATOM 1353 N N . LYS A 1 180 ? 0.370 6.786 -2.374 1.00 95.69 180 LYS A N 1
ATOM 1354 C CA . LYS A 1 180 ? 1.206 7.864 -1.798 1.00 95.69 180 LYS A CA 1
ATOM 1355 C C . LYS A 1 180 ? 1.723 8.859 -2.844 1.00 95.69 180 LYS A C 1
ATOM 1357 O O . LYS A 1 180 ? 1.935 10.020 -2.519 1.00 95.69 180 LYS A O 1
ATOM 1362 N N . ASN A 1 181 ? 1.881 8.426 -4.095 1.00 95.38 181 ASN A N 1
ATOM 1363 C CA . ASN A 1 181 ? 2.259 9.273 -5.233 1.00 95.38 181 ASN A CA 1
ATOM 1364 C C . ASN A 1 181 ? 1.039 9.849 -5.994 1.00 95.38 181 ASN A C 1
ATOM 1366 O O . ASN A 1 181 ? 1.174 10.298 -7.131 1.00 95.38 181 ASN A O 1
ATOM 1370 N N . GLY A 1 182 ? -0.162 9.814 -5.405 1.00 94.56 182 GLY A N 1
ATOM 1371 C CA . GLY A 1 182 ? -1.386 10.378 -5.986 1.00 94.56 182 GLY A CA 1
ATOM 1372 C C . GLY A 1 182 ? -1.995 9.569 -7.137 1.00 94.56 182 GLY A C 1
ATOM 1373 O O . GLY A 1 182 ? -2.895 10.056 -7.816 1.00 94.56 182 GLY A O 1
ATOM 1374 N N . ARG A 1 183 ? -1.537 8.334 -7.381 1.00 96.75 183 ARG A N 1
ATOM 1375 C CA . ARG A 1 183 ? -1.997 7.470 -8.487 1.00 96.75 183 ARG A CA 1
ATOM 1376 C C . ARG A 1 183 ? -3.021 6.435 -8.026 1.00 96.75 183 ARG A C 1
ATOM 1378 O O . ARG A 1 183 ? -2.949 5.261 -8.380 1.00 96.75 183 ARG A O 1
ATOM 1385 N N . SER A 1 184 ? -3.991 6.883 -7.231 1.00 95.12 184 SER A N 1
ATOM 1386 C CA . SER A 1 184 ? -5.032 6.035 -6.634 1.00 95.12 184 SER A CA 1
ATOM 1387 C C . SER A 1 184 ? -5.929 5.372 -7.681 1.00 95.12 184 SER A C 1
ATOM 1389 O O . SER A 1 184 ? -6.235 4.193 -7.547 1.00 95.12 184 SER A O 1
ATOM 1391 N N . SER A 1 185 ? -6.286 6.082 -8.758 1.00 96.88 185 SER A N 1
ATOM 1392 C CA . SER A 1 185 ? -7.029 5.509 -9.892 1.00 96.88 185 SER A CA 1
ATOM 1393 C C . SER A 1 185 ? -6.284 4.333 -10.533 1.00 96.88 185 SER A C 1
ATOM 1395 O O . SER A 1 185 ? -6.867 3.277 -10.755 1.00 96.88 185 SER A O 1
ATOM 1397 N N . GLU A 1 186 ? -4.975 4.471 -10.739 1.00 98.25 186 GLU A N 1
ATOM 1398 C CA . GLU A 1 186 ? -4.152 3.448 -11.388 1.00 98.25 186 GLU A CA 1
ATOM 1399 C C . GLU A 1 186 ? -3.881 2.270 -10.452 1.00 98.25 186 GLU A C 1
ATOM 1401 O O . GLU A 1 186 ? -3.875 1.124 -10.897 1.00 98.25 186 GLU A O 1
ATOM 1406 N N . ALA A 1 187 ? -3.716 2.536 -9.152 1.00 97.50 187 ALA A N 1
ATOM 1407 C CA . ALA A 1 187 ? -3.642 1.508 -8.120 1.00 97.50 187 ALA A CA 1
ATOM 1408 C C . ALA A 1 187 ? -4.934 0.671 -8.054 1.00 97.50 187 ALA A C 1
ATOM 1410 O O . ALA A 1 187 ? -4.854 -0.550 -7.913 1.00 97.50 187 ALA A O 1
ATOM 1411 N N . LEU A 1 188 ? -6.106 1.305 -8.203 1.00 97.81 188 LEU A N 1
ATOM 1412 C CA . LEU A 1 188 ? -7.396 0.616 -8.281 1.00 97.81 188 LEU A CA 1
ATOM 1413 C C . LEU A 1 188 ? -7.524 -0.210 -9.563 1.00 97.81 188 LEU A C 1
ATOM 1415 O O . LEU A 1 188 ? -7.790 -1.402 -9.460 1.00 97.81 188 LEU A O 1
ATOM 1419 N N . THR A 1 189 ? -7.254 0.359 -10.743 1.00 98.44 189 THR A N 1
ATOM 1420 C CA . THR A 1 189 ? -7.278 -0.393 -12.013 1.00 98.44 189 THR A CA 1
ATOM 1421 C C . THR A 1 189 ? -6.350 -1.607 -11.958 1.00 98.44 189 THR A C 1
ATOM 1423 O O . THR A 1 189 ? -6.743 -2.704 -12.350 1.00 98.44 189 THR A O 1
ATOM 1426 N N . PHE A 1 190 ? -5.138 -1.452 -11.419 1.00 98.25 190 PHE A N 1
ATOM 1427 C CA . PHE A 1 190 ? -4.180 -2.544 -11.241 1.00 98.25 190 PHE A CA 1
ATOM 1428 C C . PHE A 1 190 ? -4.697 -3.637 -10.293 1.00 98.25 190 PHE A C 1
ATOM 1430 O O . PHE A 1 190 ? -4.613 -4.824 -10.607 1.00 98.25 190 PHE A O 1
ATOM 1437 N N . PHE A 1 191 ? -5.264 -3.244 -9.152 1.00 97.38 191 PHE A N 1
ATOM 1438 C CA . PHE A 1 191 ? -5.840 -4.156 -8.166 1.00 97.38 191 PHE A CA 1
ATOM 1439 C C . PHE A 1 191 ? -7.049 -4.933 -8.708 1.00 97.38 191 PHE A C 1
ATOM 1441 O O . PHE A 1 191 ? -7.088 -6.161 -8.614 1.00 97.38 191 PHE A O 1
ATOM 1448 N N . GLU A 1 192 ? -8.004 -4.223 -9.314 1.00 96.81 192 GLU A N 1
ATOM 1449 C CA . GLU A 1 192 ? -9.215 -4.787 -9.915 1.00 96.81 192 GLU A CA 1
ATOM 1450 C C . GLU A 1 192 ? -8.856 -5.757 -11.058 1.00 96.81 192 GLU A C 1
ATOM 1452 O O . GLU A 1 192 ? -9.394 -6.863 -11.109 1.00 96.81 192 GLU A O 1
ATOM 1457 N N . SER A 1 193 ? -7.877 -5.403 -11.905 1.00 96.94 193 SER A N 1
ATOM 1458 C CA . SER A 1 193 ? -7.402 -6.254 -13.014 1.00 96.94 193 SER A CA 1
ATOM 1459 C C . SER A 1 193 ? -6.761 -7.567 -12.557 1.00 96.94 193 SER A C 1
ATOM 1461 O O . SER A 1 193 ? -6.817 -8.562 -13.277 1.00 96.94 193 SER A O 1
ATOM 1463 N N . LEU A 1 194 ? -6.145 -7.589 -11.371 1.00 94.06 194 LEU A N 1
ATOM 1464 C CA . LEU A 1 194 ? -5.533 -8.798 -10.817 1.00 94.06 194 LEU A CA 1
ATOM 1465 C C . LEU A 1 194 ? -6.558 -9.757 -10.190 1.00 94.06 194 LEU A C 1
ATOM 1467 O O . LEU A 1 194 ? -6.285 -10.953 -10.096 1.00 94.06 194 LEU A O 1
ATOM 1471 N N . GLY A 1 195 ? -7.710 -9.259 -9.726 1.00 90.38 195 GLY A N 1
ATOM 1472 C CA . GLY A 1 195 ? -8.766 -10.081 -9.117 1.00 90.38 195 GLY A CA 1
ATOM 1473 C C . GLY A 1 195 ? -8.356 -10.833 -7.838 1.00 90.38 195 GLY A C 1
ATOM 1474 O O . GLY A 1 195 ? -8.997 -11.816 -7.462 1.00 90.38 195 GLY A O 1
ATOM 1475 N N . ILE A 1 196 ? -7.275 -10.413 -7.170 1.00 86.00 196 ILE A N 1
ATOM 1476 C CA . ILE A 1 196 ? -6.705 -11.117 -6.012 1.00 86.00 196 ILE A CA 1
ATOM 1477 C C . ILE A 1 196 ? -7.474 -10.771 -4.734 1.00 86.00 196 ILE A C 1
ATOM 1479 O O . ILE A 1 196 ? -7.641 -9.607 -4.381 1.00 86.00 196 ILE A O 1
ATOM 1483 N N . SER A 1 197 ? -7.859 -11.802 -3.983 1.00 85.38 197 SER A N 1
ATOM 1484 C CA . SER A 1 197 ? -8.498 -11.705 -2.665 1.00 85.38 197 SER A CA 1
ATOM 1485 C C . SER A 1 197 ? -7.733 -12.526 -1.614 1.00 85.38 197 SER A C 1
ATOM 1487 O O . SER A 1 197 ? -6.751 -13.200 -1.925 1.00 85.38 197 SER A O 1
ATOM 1489 N N . GLY A 1 198 ? -8.148 -12.454 -0.345 1.00 88.44 198 GLY A N 1
ATOM 1490 C CA . GLY A 1 198 ? -7.620 -13.329 0.712 1.00 88.44 198 GLY A CA 1
ATOM 1491 C C . GLY A 1 198 ? -6.279 -12.919 1.338 1.00 88.44 198 GLY A C 1
ATOM 1492 O O . GLY A 1 198 ? -5.699 -13.707 2.081 1.00 88.44 198 GLY A O 1
ATOM 1493 N N . ASN A 1 199 ? -5.782 -11.700 1.097 1.00 93.88 199 ASN A N 1
ATOM 1494 C CA . ASN A 1 199 ? -4.614 -11.153 1.800 1.00 93.88 199 ASN A CA 1
ATOM 1495 C C . ASN A 1 199 ? -4.957 -9.848 2.537 1.00 93.88 199 ASN A C 1
ATOM 1497 O O . ASN A 1 199 ? -5.253 -8.843 1.896 1.00 93.88 199 ASN A O 1
ATOM 1501 N N . GLY A 1 200 ? -4.871 -9.848 3.873 1.00 95.06 200 GLY A N 1
ATOM 1502 C CA . GLY A 1 200 ? -5.285 -8.710 4.704 1.00 95.06 200 GLY A CA 1
ATOM 1503 C C . GLY A 1 200 ? -4.560 -7.399 4.382 1.00 95.06 200 GLY A C 1
ATOM 1504 O O . GLY A 1 200 ? -5.209 -6.365 4.231 1.00 95.06 200 GLY A O 1
ATOM 1505 N N . ARG A 1 201 ? -3.232 -7.430 4.184 1.00 96.00 201 ARG A N 1
ATOM 1506 C CA . ARG A 1 201 ? -2.460 -6.233 3.796 1.00 96.00 201 ARG A CA 1
ATOM 1507 C C . ARG A 1 201 ? -2.902 -5.673 2.444 1.00 96.00 201 ARG A C 1
ATOM 1509 O O . ARG A 1 201 ? -3.089 -4.466 2.335 1.00 96.00 201 ARG A O 1
ATOM 1516 N N . LEU A 1 202 ? -3.109 -6.532 1.443 1.00 96.19 202 LEU A N 1
ATOM 1517 C CA . LEU A 1 202 ? -3.571 -6.105 0.120 1.00 96.19 202 LEU A CA 1
ATOM 1518 C C . LEU A 1 202 ? -4.974 -5.490 0.179 1.00 96.19 202 LEU A C 1
ATOM 1520 O O . LEU A 1 202 ? -5.195 -4.439 -0.412 1.00 96.19 202 LEU A O 1
ATOM 1524 N N . MET A 1 203 ? -5.896 -6.096 0.935 1.00 97.69 203 MET A N 1
ATOM 1525 C CA . MET A 1 203 ? -7.237 -5.535 1.138 1.00 97.69 203 MET A CA 1
ATOM 1526 C C . MET A 1 203 ? -7.177 -4.179 1.860 1.00 97.69 203 MET A C 1
ATOM 1528 O O . MET A 1 203 ? -7.876 -3.250 1.472 1.00 97.69 203 MET A O 1
ATOM 1532 N N . ASN A 1 204 ? -6.296 -4.010 2.851 1.00 97.50 204 ASN A N 1
ATOM 1533 C CA . ASN A 1 204 ? -6.103 -2.724 3.529 1.00 97.50 204 ASN A CA 1
ATOM 1534 C C . ASN A 1 204 ? -5.535 -1.645 2.586 1.00 97.50 204 ASN A C 1
ATOM 1536 O O . ASN A 1 204 ? -5.980 -0.499 2.623 1.00 97.50 204 ASN A O 1
ATOM 1540 N N . ALA A 1 205 ? -4.585 -2.012 1.720 1.00 97.19 205 ALA A N 1
ATOM 1541 C CA . ALA A 1 205 ? -4.032 -1.119 0.701 1.00 97.19 205 ALA A CA 1
ATOM 1542 C C . ALA A 1 205 ? -5.084 -0.728 -0.358 1.00 97.19 205 ALA A C 1
ATOM 1544 O O . ALA A 1 205 ? -5.169 0.441 -0.734 1.00 97.19 205 ALA A O 1
ATOM 1545 N N . ALA A 1 206 ? -5.934 -1.670 -0.780 1.00 97.31 206 ALA A N 1
ATOM 1546 C CA . ALA A 1 206 ? -7.075 -1.393 -1.653 1.00 97.31 206 ALA A CA 1
ATOM 1547 C C . ALA A 1 206 ? -8.101 -0.468 -0.975 1.00 97.31 206 ALA A C 1
ATOM 1549 O O . ALA A 1 206 ? -8.562 0.487 -1.593 1.00 97.31 206 ALA A O 1
ATOM 1550 N N . GLY A 1 207 ? -8.402 -0.684 0.312 1.00 96.81 207 GLY A N 1
ATOM 1551 C CA . GLY A 1 207 ? -9.265 0.200 1.103 1.00 96.81 207 GLY A CA 1
ATOM 1552 C C . GLY A 1 207 ? -8.765 1.647 1.124 1.00 96.81 207 GLY A C 1
ATOM 1553 O O . GLY A 1 207 ? -9.540 2.566 0.864 1.00 96.81 207 GLY A O 1
ATOM 1554 N N . LEU A 1 208 ? -7.456 1.843 1.319 1.00 95.69 208 LEU A N 1
ATOM 1555 C CA . LEU A 1 208 ? -6.818 3.162 1.242 1.00 95.69 208 LEU A CA 1
ATOM 1556 C C . LEU A 1 208 ? -6.918 3.778 -0.163 1.00 95.69 208 LEU A C 1
ATOM 1558 O O . LEU A 1 208 ? -7.230 4.961 -0.289 1.00 95.69 208 LEU A O 1
ATOM 1562 N N . ALA A 1 209 ? -6.708 2.986 -1.219 1.00 96.06 209 ALA A N 1
ATOM 1563 C CA . ALA A 1 209 ? -6.846 3.449 -2.601 1.00 96.06 209 ALA A CA 1
ATOM 1564 C C . ALA A 1 209 ? -8.285 3.898 -2.924 1.00 96.06 209 ALA A C 1
ATOM 1566 O O . ALA A 1 209 ? -8.477 4.956 -3.527 1.00 96.06 209 ALA A O 1
ATOM 1567 N N . TYR A 1 210 ? -9.296 3.141 -2.478 1.00 97.31 210 TYR A N 1
ATOM 1568 C CA . TYR A 1 210 ? -10.708 3.512 -2.606 1.00 97.31 210 TYR A CA 1
ATOM 1569 C C . TYR A 1 210 ? -11.034 4.791 -1.828 1.00 97.31 210 TYR A C 1
ATOM 1571 O O . TYR A 1 210 ? -11.691 5.679 -2.369 1.00 97.31 210 TYR A O 1
ATOM 1579 N N . GLU A 1 211 ? -10.537 4.929 -0.598 1.00 93.00 211 GLU A N 1
ATOM 1580 C CA . GLU A 1 211 ? -10.759 6.122 0.222 1.00 93.00 211 GLU A CA 1
ATOM 1581 C C . GLU A 1 211 ? -10.140 7.376 -0.401 1.00 93.00 211 GLU A C 1
ATOM 1583 O O . GLU A 1 211 ? -10.821 8.390 -0.532 1.00 93.00 211 GLU A O 1
ATOM 1588 N N . THR A 1 212 ? -8.885 7.296 -0.859 1.00 93.56 212 THR A N 1
ATOM 1589 C CA . THR A 1 212 ? -8.214 8.414 -1.549 1.00 93.56 212 THR A CA 1
ATOM 1590 C C . THR A 1 212 ? -8.896 8.757 -2.883 1.00 93.56 212 THR A C 1
ATOM 1592 O O . THR A 1 212 ? -8.812 9.887 -3.349 1.00 93.56 212 THR A O 1
ATOM 1595 N N . ALA A 1 213 ? -9.619 7.810 -3.492 1.00 93.06 213 ALA A N 1
ATOM 1596 C CA . ALA A 1 213 ? -10.474 8.046 -4.657 1.00 93.06 213 ALA A CA 1
ATOM 1597 C C . ALA A 1 213 ? -11.903 8.532 -4.303 1.00 93.06 213 ALA A C 1
ATOM 1599 O O . ALA A 1 213 ? -12.763 8.586 -5.182 1.00 93.06 213 ALA A O 1
ATOM 1600 N N . GLY A 1 214 ? -12.192 8.838 -3.031 1.00 91.56 214 GLY A N 1
ATOM 1601 C CA . GLY A 1 214 ? -13.503 9.294 -2.546 1.00 91.56 214 GLY A CA 1
ATOM 1602 C C . GLY A 1 214 ? -14.588 8.208 -2.461 1.00 91.56 214 GLY A C 1
ATOM 1603 O O . GLY A 1 214 ? -15.727 8.504 -2.103 1.00 91.56 214 GLY A O 1
ATOM 1604 N N . LYS A 1 215 ? -14.254 6.948 -2.763 1.00 95.19 215 LYS A N 1
ATOM 1605 C CA . LYS A 1 215 ? -15.160 5.788 -2.813 1.00 95.19 215 LYS A CA 1
ATOM 1606 C C . LYS A 1 215 ? -15.313 5.159 -1.417 1.00 95.19 215 LYS A C 1
ATOM 1608 O O . LYS A 1 215 ? -14.790 4.074 -1.144 1.00 95.19 215 LYS A O 1
ATOM 1613 N N . LYS A 1 216 ? -15.978 5.879 -0.505 1.00 92.25 216 LYS A N 1
ATOM 1614 C CA . LYS A 1 216 ? -16.058 5.554 0.936 1.00 92.25 216 LYS A CA 1
ATOM 1615 C C . LYS A 1 216 ? -16.653 4.172 1.221 1.00 92.25 216 LYS A C 1
ATOM 1617 O O . LYS A 1 216 ? -16.131 3.442 2.061 1.00 92.25 216 LYS A O 1
ATOM 1622 N N . GLU A 1 217 ? -17.707 3.788 0.511 1.00 95.38 217 GLU A N 1
ATOM 1623 C CA . GLU A 1 217 ? -18.415 2.522 0.711 1.00 95.38 217 GLU A CA 1
ATOM 1624 C C . GLU A 1 217 ? -17.526 1.329 0.329 1.00 95.38 217 GLU A C 1
ATOM 1626 O O . GLU A 1 217 ? -17.415 0.359 1.081 1.00 95.38 217 GLU A O 1
ATOM 1631 N N . GLN A 1 218 ? -16.821 1.418 -0.806 1.00 95.69 218 GLN A N 1
ATOM 1632 C CA . GLN A 1 218 ? -15.844 0.408 -1.216 1.00 95.69 218 GLN A CA 1
ATOM 1633 C C . GLN A 1 218 ? -14.659 0.343 -0.247 1.00 95.69 218 GLN A C 1
ATOM 1635 O O . GLN A 1 218 ? -14.217 -0.759 0.083 1.00 95.69 218 GLN A O 1
ATOM 1640 N N . ALA A 1 219 ? -14.164 1.487 0.238 1.00 95.88 219 ALA A N 1
ATOM 1641 C CA . ALA A 1 219 ? -13.082 1.528 1.220 1.00 95.88 219 ALA A CA 1
ATOM 1642 C C . ALA A 1 219 ? -13.460 0.774 2.504 1.00 95.88 219 ALA A C 1
ATOM 1644 O O . ALA A 1 219 ? -12.726 -0.108 2.953 1.00 95.88 219 ALA A O 1
ATOM 1645 N N . LEU A 1 220 ? -14.651 1.054 3.041 1.00 96.12 220 LEU A N 1
ATOM 1646 C CA . LEU A 1 220 ? -15.199 0.408 4.232 1.00 96.12 220 LEU A CA 1
ATOM 1647 C C . LEU A 1 220 ? -15.300 -1.119 4.087 1.00 96.12 220 LEU A C 1
ATOM 1649 O O . LEU A 1 220 ? -14.920 -1.851 5.004 1.00 96.12 220 LEU A O 1
ATOM 1653 N N . LEU A 1 221 ? -15.777 -1.607 2.936 1.00 96.31 221 LEU A N 1
ATOM 1654 C CA . LEU A 1 221 ? -15.849 -3.043 2.640 1.00 96.31 221 LEU A CA 1
ATOM 1655 C C . LEU A 1 221 ? -14.459 -3.696 2.667 1.00 96.31 221 LEU A C 1
ATOM 1657 O O . LEU A 1 221 ? -14.275 -4.728 3.315 1.00 96.31 221 LEU A O 1
ATOM 1661 N N . HIS A 1 222 ? -13.469 -3.073 2.024 1.00 97.19 222 HIS A N 1
ATOM 1662 C CA . HIS A 1 222 ? -12.104 -3.600 1.961 1.00 97.19 222 HIS A CA 1
ATOM 1663 C C . HIS A 1 222 ? -11.386 -3.551 3.316 1.00 97.19 222 HIS A C 1
ATOM 1665 O O . HIS A 1 222 ? -10.672 -4.493 3.654 1.00 97.19 222 HIS A O 1
ATOM 1671 N N . TYR A 1 223 ? -11.616 -2.523 4.140 1.00 97.56 223 TYR A N 1
ATOM 1672 C CA . TYR A 1 223 ? -11.075 -2.466 5.502 1.00 97.56 223 TYR A CA 1
ATOM 1673 C C . TYR A 1 223 ? -11.692 -3.516 6.439 1.00 97.56 223 TYR A C 1
ATOM 1675 O O . TYR A 1 223 ? -10.974 -4.122 7.239 1.00 97.56 223 TYR A O 1
ATOM 1683 N N . LYS A 1 224 ? -12.998 -3.791 6.319 1.00 97.38 224 LYS A N 1
ATOM 1684 C CA . LYS A 1 224 ? -13.656 -4.881 7.062 1.00 97.38 224 LYS A CA 1
ATOM 1685 C C . LYS A 1 224 ? -13.121 -6.253 6.649 1.00 97.38 224 LYS A C 1
ATOM 1687 O O . LYS A 1 224 ? -12.810 -7.066 7.517 1.00 97.38 224 LYS A O 1
ATOM 1692 N N . GLU A 1 225 ? -12.951 -6.493 5.350 1.00 97.25 225 GLU A N 1
ATOM 1693 C CA . GLU A 1 225 ? -12.363 -7.738 4.842 1.00 97.25 225 GLU A CA 1
ATOM 1694 C C . GLU A 1 225 ? -10.889 -7.886 5.249 1.00 97.25 225 GLU A C 1
ATOM 1696 O O . GLU A 1 225 ? -10.475 -8.960 5.682 1.00 97.25 225 GLU A O 1
ATOM 1701 N N . ALA A 1 226 ? -10.104 -6.805 5.208 1.00 98.00 226 ALA A N 1
ATOM 1702 C CA . ALA A 1 226 ? -8.725 -6.801 5.688 1.00 98.00 226 ALA A CA 1
ATOM 1703 C C . ALA A 1 226 ? -8.630 -7.257 7.151 1.00 98.00 226 ALA A C 1
ATOM 1705 O O . ALA A 1 226 ? -7.839 -8.145 7.468 1.00 98.00 226 ALA A O 1
ATOM 1706 N N . TYR A 1 227 ? -9.478 -6.700 8.021 1.00 98.00 227 TYR A N 1
ATOM 1707 C CA . TYR A 1 227 ? -9.532 -7.061 9.438 1.00 98.00 227 TYR A CA 1
ATOM 1708 C C . TYR A 1 227 ? -10.022 -8.496 9.671 1.00 98.00 227 TYR A C 1
ATOM 1710 O O . TYR A 1 227 ? -9.512 -9.183 10.553 1.00 98.00 227 TYR A O 1
ATOM 1718 N N . ARG A 1 228 ? -10.958 -8.992 8.850 1.00 98.12 228 ARG A N 1
ATOM 1719 C CA . ARG A 1 228 ? -11.401 -10.397 8.883 1.00 98.12 228 ARG A CA 1
ATOM 1720 C C . ARG A 1 228 ? -10.272 -11.374 8.523 1.00 98.12 228 ARG A C 1
ATOM 1722 O O . ARG A 1 228 ? -10.258 -12.495 9.026 1.00 98.12 228 ARG A O 1
ATOM 1729 N N . LEU A 1 229 ? -9.361 -10.969 7.638 1.00 97.12 229 LEU A N 1
ATOM 1730 C CA . LEU A 1 229 ? -8.239 -11.786 7.166 1.00 97.12 229 LEU A CA 1
ATOM 1731 C C . LEU A 1 229 ? -7.015 -11.739 8.092 1.00 97.12 229 LEU A C 1
ATOM 1733 O O . LEU A 1 229 ? -6.323 -12.745 8.220 1.00 97.12 229 LEU A O 1
ATOM 1737 N N . ASP A 1 230 ? -6.727 -10.587 8.699 1.00 95.88 230 ASP A N 1
ATOM 1738 C CA . ASP A 1 230 ? -5.532 -10.352 9.518 1.00 95.88 230 ASP A CA 1
ATOM 1739 C C . ASP A 1 230 ? -5.838 -9.336 10.635 1.00 95.88 230 ASP A C 1
ATOM 1741 O O . ASP A 1 230 ? -5.484 -8.156 10.573 1.00 95.88 230 ASP A O 1
ATOM 1745 N N . SER A 1 231 ? -6.557 -9.806 11.661 1.00 96.50 231 SER A N 1
ATOM 1746 C CA . SER A 1 231 ? -7.015 -8.964 12.777 1.00 96.50 231 SER A CA 1
ATOM 1747 C C . SER A 1 231 ? -5.916 -8.596 13.778 1.00 96.50 231 SER A C 1
ATOM 1749 O O . SER A 1 231 ? -6.149 -7.760 14.648 1.00 96.50 231 SER A O 1
ATOM 1751 N N . ASP A 1 232 ? -4.749 -9.244 13.718 1.00 96.31 232 ASP A N 1
ATOM 1752 C CA . ASP A 1 232 ? -3.650 -9.047 14.677 1.00 96.31 232 ASP A CA 1
ATOM 1753 C C . ASP A 1 232 ? -2.596 -8.058 14.172 1.00 96.31 232 ASP A C 1
ATOM 1755 O O . ASP A 1 232 ? -1.786 -7.547 14.949 1.00 96.31 232 ASP A O 1
ATOM 1759 N N . ASN A 1 233 ? -2.651 -7.709 12.888 1.00 95.62 233 ASN A N 1
ATOM 1760 C CA . ASN A 1 233 ? -1.863 -6.635 12.320 1.00 95.62 233 ASN A CA 1
ATOM 1761 C C . ASN A 1 233 ? -2.336 -5.263 12.850 1.00 95.62 233 ASN A C 1
ATOM 1763 O O . ASN A 1 233 ? -3.496 -4.880 12.646 1.00 95.62 233 ASN A O 1
ATOM 1767 N N . PRO A 1 234 ? -1.455 -4.485 13.506 1.00 95.88 234 PRO A N 1
ATOM 1768 C CA . PRO A 1 234 ? -1.828 -3.225 14.144 1.00 95.88 234 PRO A CA 1
ATOM 1769 C C . PRO A 1 234 ? -2.274 -2.155 13.140 1.00 95.88 234 PRO A C 1
ATOM 1771 O O . PRO A 1 234 ? -3.154 -1.361 13.458 1.00 95.88 234 PRO A O 1
ATOM 1774 N N . PHE A 1 235 ? -1.736 -2.144 11.915 1.00 95.75 235 PHE A N 1
ATOM 1775 C CA . PHE A 1 235 ? -2.152 -1.179 10.890 1.00 95.75 235 PHE A CA 1
ATOM 1776 C C . PHE A 1 235 ? -3.560 -1.478 10.362 1.00 95.75 235 PHE A C 1
ATOM 1778 O O . PHE A 1 235 ? -4.355 -0.563 10.167 1.00 95.75 235 PHE A O 1
ATOM 1785 N N . ILE A 1 236 ? -3.892 -2.759 10.185 1.00 97.81 236 ILE A N 1
ATOM 1786 C CA . ILE A 1 236 ? -5.227 -3.195 9.750 1.00 97.81 236 ILE A CA 1
ATOM 1787 C C . ILE A 1 236 ? -6.254 -2.954 10.864 1.00 97.81 236 ILE A C 1
ATOM 1789 O O . ILE A 1 236 ? -7.341 -2.435 10.609 1.00 97.81 236 ILE A O 1
ATOM 1793 N N . THR A 1 237 ? -5.884 -3.261 12.111 1.00 98.25 237 THR A N 1
ATOM 1794 C CA . THR A 1 237 ? -6.701 -2.967 13.299 1.00 98.25 237 THR A CA 1
ATOM 1795 C C . THR A 1 23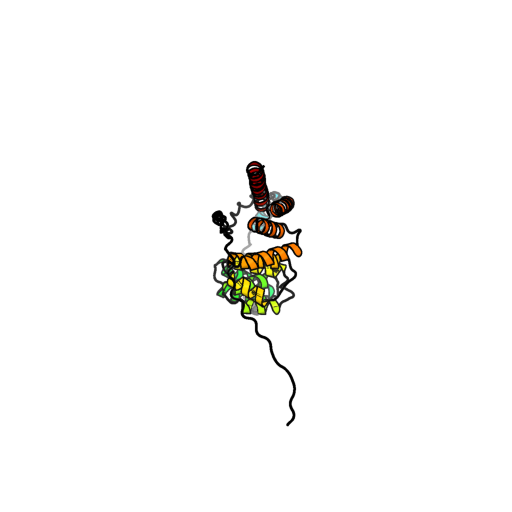7 ? -6.990 -1.468 13.414 1.00 98.25 237 THR A C 1
ATOM 1797 O O . THR A 1 237 ? -8.136 -1.092 13.647 1.00 98.25 237 THR A O 1
ATOM 1800 N N . PHE A 1 238 ? -5.998 -0.607 13.165 1.00 97.81 238 PHE A N 1
ATOM 1801 C CA . PHE A 1 238 ? -6.173 0.847 13.159 1.00 97.81 238 PHE A CA 1
ATOM 1802 C C . PHE A 1 238 ? -7.131 1.327 12.060 1.00 97.81 238 PHE A C 1
ATOM 1804 O O . PHE A 1 238 ? -8.023 2.129 12.335 1.00 97.81 238 PHE A O 1
ATOM 1811 N N . SER A 1 239 ? -7.005 0.812 10.831 1.00 97.00 239 SER A N 1
ATOM 1812 C CA . SER A 1 239 ? -7.953 1.114 9.747 1.00 97.00 239 SER A CA 1
ATOM 1813 C C . SER A 1 239 ? -9.382 0.687 10.098 1.00 97.00 239 SER A C 1
ATOM 1815 O O . SER A 1 239 ? -10.339 1.417 9.825 1.00 97.00 239 SER A O 1
ATOM 1817 N N . ARG A 1 240 ? -9.552 -0.474 10.749 1.00 97.44 240 ARG A N 1
ATOM 1818 C CA . ARG A 1 240 ? -10.865 -0.925 11.228 1.00 97.44 240 ARG A CA 1
ATOM 1819 C C . ARG A 1 240 ? -11.391 -0.055 12.378 1.00 97.44 240 ARG A C 1
ATOM 1821 O O . ARG A 1 240 ? -12.574 0.264 12.375 1.00 97.44 240 ARG A O 1
ATOM 1828 N N . ALA A 1 241 ? -10.531 0.387 13.298 1.00 97.38 241 ALA A N 1
ATOM 1829 C CA . ALA A 1 241 ? -10.897 1.301 14.384 1.00 97.38 241 ALA A CA 1
ATOM 1830 C C . ALA A 1 241 ? -11.405 2.646 13.843 1.00 97.38 241 ALA A C 1
ATOM 1832 O O . ALA A 1 241 ? -12.484 3.101 14.213 1.00 97.38 241 ALA A O 1
ATOM 1833 N N . ARG A 1 242 ? -10.664 3.233 12.896 1.00 95.62 242 ARG A N 1
ATOM 1834 C CA . ARG A 1 242 ? -11.014 4.496 12.234 1.00 95.62 242 ARG A CA 1
ATOM 1835 C C . ARG A 1 242 ? -12.294 4.398 11.411 1.00 95.62 242 ARG A C 1
ATOM 1837 O O . ARG A 1 242 ? -13.089 5.328 11.410 1.00 95.62 242 ARG A O 1
ATOM 1844 N N . THR A 1 243 ? -12.522 3.275 10.731 1.00 94.44 243 THR A N 1
ATOM 1845 C CA . THR A 1 243 ? -13.803 3.069 10.040 1.00 94.44 243 THR A CA 1
ATOM 1846 C C . THR A 1 243 ? -14.959 2.880 11.017 1.00 94.44 243 THR A C 1
ATOM 1848 O O . THR A 1 243 ? -16.007 3.459 10.778 1.00 94.44 243 THR A O 1
ATOM 1851 N N . ALA A 1 244 ? -14.780 2.166 12.134 1.00 95.31 244 ALA A N 1
ATOM 1852 C CA . ALA A 1 244 ? -15.816 2.045 13.165 1.00 95.31 244 ALA A CA 1
ATOM 1853 C C . ALA A 1 244 ? -16.176 3.404 13.802 1.00 95.31 244 ALA A C 1
ATOM 1855 O O . ALA A 1 244 ? -17.349 3.672 14.038 1.00 95.31 244 ALA A O 1
ATOM 1856 N N . ASP A 1 245 ? -15.187 4.277 14.019 1.00 93.62 245 ASP A N 1
ATOM 1857 C CA . ASP A 1 245 ? -15.365 5.666 14.473 1.00 93.62 245 ASP A CA 1
ATOM 1858 C C . ASP A 1 245 ? -16.181 6.491 13.457 1.00 93.62 245 ASP A C 1
ATOM 1860 O O . ASP A 1 245 ? -17.194 7.092 13.808 1.00 93.62 245 ASP A O 1
ATOM 1864 N N . MET A 1 246 ? -15.828 6.419 12.167 1.00 88.75 246 MET A N 1
ATOM 1865 C CA . MET A 1 246 ? -16.584 7.059 11.075 1.00 88.75 246 MET A CA 1
ATOM 1866 C C . MET A 1 246 ? -18.001 6.490 10.873 1.00 88.75 246 MET A C 1
ATOM 1868 O O . MET A 1 246 ? -18.866 7.188 10.351 1.00 88.75 246 MET A O 1
ATOM 1872 N N . GLU A 1 247 ? -18.245 5.237 11.263 1.00 92.81 247 GLU A N 1
ATOM 1873 C CA . GLU A 1 247 ? -19.572 4.605 11.285 1.00 92.81 247 GLU A CA 1
ATOM 1874 C C . GLU A 1 247 ? -20.410 5.001 12.519 1.00 92.81 247 GLU A C 1
ATOM 1876 O O . GLU A 1 247 ? -21.557 4.572 12.633 1.00 92.81 247 GLU A O 1
ATOM 1881 N N . GLY A 1 248 ? -19.849 5.763 13.467 1.00 93.69 248 GLY A N 1
ATOM 1882 C CA . GLY A 1 248 ? -20.480 6.062 14.757 1.00 93.69 248 GLY A CA 1
ATOM 1883 C C . GLY A 1 248 ? -20.505 4.875 15.732 1.00 93.69 248 GLY A C 1
ATOM 1884 O O . GLY A 1 248 ? -21.102 4.966 16.803 1.00 93.69 248 GLY A O 1
ATOM 1885 N N . ASN A 1 249 ? -19.841 3.755 15.415 1.00 95.94 249 ASN A N 1
ATOM 1886 C CA . ASN A 1 249 ? -19.719 2.609 16.319 1.00 95.94 249 ASN A CA 1
ATOM 1887 C C . ASN A 1 249 ? -18.585 2.823 17.335 1.00 95.94 249 ASN A C 1
ATOM 1889 O O . ASN A 1 249 ? -17.592 2.090 17.383 1.00 95.94 249 ASN A O 1
ATOM 1893 N N . TYR A 1 250 ? -18.750 3.852 18.164 1.00 94.56 250 TYR A N 1
ATOM 1894 C CA . TYR A 1 250 ? -17.772 4.313 19.146 1.00 94.56 250 TYR A CA 1
ATOM 1895 C C . TYR A 1 250 ? -17.304 3.222 20.121 1.00 94.56 250 TYR A C 1
ATOM 1897 O O . TYR A 1 250 ? -16.124 3.173 20.473 1.00 94.56 250 TYR A O 1
ATOM 1905 N N . ALA A 1 251 ? -18.191 2.303 20.514 1.00 95.25 251 ALA A N 1
ATOM 1906 C CA . ALA A 1 251 ? -17.842 1.189 21.394 1.00 95.25 251 ALA A CA 1
ATOM 1907 C C . ALA A 1 251 ? -16.852 0.206 20.736 1.00 95.25 251 ALA A C 1
ATOM 1909 O O . ALA A 1 251 ? -15.872 -0.196 21.365 1.00 95.25 251 ALA A O 1
ATOM 1910 N N . GLU A 1 252 ? -17.067 -0.153 19.464 1.00 95.44 252 GLU A N 1
ATOM 1911 C CA . GLU A 1 252 ? -16.129 -0.987 18.699 1.00 95.44 252 GLU A CA 1
ATOM 1912 C C . GLU A 1 252 ? -14.826 -0.223 18.413 1.00 95.44 252 GLU A C 1
ATOM 1914 O O . GLU A 1 252 ? -13.736 -0.772 18.593 1.00 95.44 252 GLU A O 1
ATOM 1919 N N . ALA A 1 253 ? -14.926 1.057 18.039 1.00 96.50 253 ALA A N 1
ATOM 1920 C CA . ALA A 1 253 ? -13.779 1.911 17.742 1.00 96.50 253 ALA A CA 1
ATOM 1921 C C . ALA A 1 253 ? -12.791 1.994 18.918 1.00 96.50 253 ALA A C 1
ATOM 1923 O O . ALA A 1 253 ? -11.597 1.766 18.723 1.00 96.50 253 ALA A O 1
ATOM 1924 N N . VAL A 1 254 ? -13.274 2.242 20.144 1.00 97.81 254 VAL A N 1
ATOM 1925 C CA . VAL A 1 254 ? -12.432 2.284 21.357 1.00 97.81 254 VAL A CA 1
ATOM 1926 C C . VAL A 1 254 ? -11.683 0.965 21.562 1.00 97.81 254 VAL A C 1
ATOM 1928 O O . VAL A 1 254 ? -10.465 0.987 21.731 1.00 97.81 254 VAL A O 1
ATOM 1931 N N . ILE A 1 255 ? -12.372 -0.179 21.482 1.00 97.81 255 ILE A N 1
ATOM 1932 C CA . ILE A 1 255 ? -11.762 -1.509 21.672 1.00 97.81 255 ILE A CA 1
ATOM 1933 C C . ILE A 1 255 ? -10.648 -1.759 20.642 1.00 97.81 255 ILE A C 1
ATOM 1935 O O . ILE A 1 255 ? -9.573 -2.263 20.979 1.00 97.81 255 ILE A O 1
ATOM 1939 N N . LEU A 1 256 ? -10.878 -1.390 19.382 1.00 97.88 256 LEU A N 1
ATOM 1940 C CA . LEU A 1 256 ? -9.913 -1.581 18.298 1.00 97.88 256 LEU A CA 1
ATOM 1941 C C . LEU A 1 256 ? -8.731 -0.606 18.377 1.00 97.88 256 LEU A C 1
ATOM 1943 O O . LEU A 1 256 ? -7.591 -0.991 18.099 1.00 97.88 256 LEU A O 1
ATOM 1947 N N . TYR A 1 257 ? -8.963 0.639 18.793 1.00 98.12 257 TYR A N 1
ATOM 1948 C CA . TYR A 1 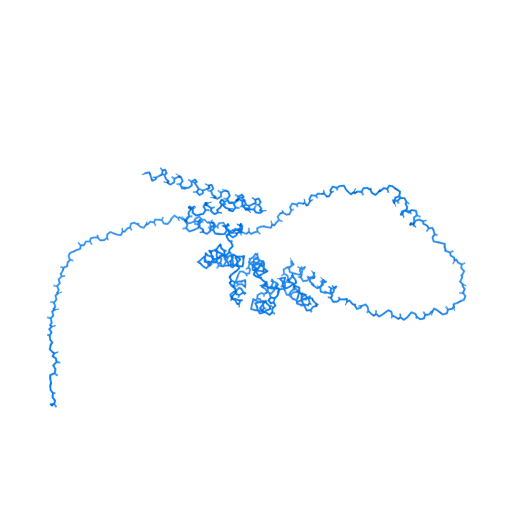257 ? -7.886 1.583 19.075 1.00 98.12 257 TYR A CA 1
ATOM 1949 C C . TYR A 1 257 ? -7.027 1.114 20.257 1.00 98.12 257 TYR A C 1
ATOM 1951 O O . TYR A 1 257 ? -5.802 1.176 20.177 1.00 98.12 257 TYR A O 1
ATOM 1959 N N . GLU A 1 258 ? -7.615 0.544 21.309 1.00 97.94 258 GLU A N 1
ATOM 1960 C CA . GLU A 1 258 ? -6.839 -0.050 22.405 1.00 97.94 258 GLU A CA 1
ATOM 1961 C C . GLU A 1 258 ? -6.050 -1.289 21.962 1.00 97.94 258 GLU A C 1
ATOM 1963 O O . GLU A 1 258 ? -4.860 -1.389 22.279 1.00 97.94 258 GLU A O 1
ATOM 1968 N N . LYS A 1 259 ? -6.644 -2.183 21.150 1.00 98.00 259 LYS A N 1
ATOM 1969 C CA . LYS A 1 259 ? -5.911 -3.307 20.534 1.00 98.00 259 LYS A CA 1
ATOM 1970 C C . LYS A 1 259 ? -4.729 -2.797 19.702 1.00 98.00 259 LYS A C 1
ATOM 1972 O O . LYS A 1 259 ? -3.625 -3.319 19.837 1.00 98.00 259 LYS A O 1
ATOM 1977 N N . THR A 1 260 ? -4.932 -1.739 18.913 1.00 97.88 260 THR A N 1
ATOM 1978 C CA . THR A 1 260 ? -3.867 -1.079 18.143 1.00 97.88 260 THR A CA 1
ATOM 1979 C C . THR A 1 260 ? -2.771 -0.531 19.059 1.00 97.88 260 THR A C 1
ATOM 1981 O O . THR A 1 260 ? -1.594 -0.799 18.840 1.00 97.88 260 THR A O 1
ATOM 1984 N N . ALA A 1 261 ? -3.124 0.222 20.104 1.00 97.69 261 ALA A N 1
ATOM 1985 C CA . ALA A 1 261 ? -2.163 0.840 21.017 1.00 97.69 261 ALA A CA 1
ATOM 1986 C C . ALA A 1 261 ? -1.314 -0.182 21.799 1.00 97.69 261 ALA A C 1
ATOM 1988 O O . ALA A 1 261 ? -0.173 0.118 22.174 1.00 97.69 261 ALA A O 1
ATOM 1989 N N . ALA A 1 262 ? -1.856 -1.379 22.037 1.00 97.81 262 ALA A N 1
ATOM 1990 C CA . ALA A 1 262 ? -1.161 -2.485 22.687 1.00 97.81 262 ALA A CA 1
ATOM 1991 C C . ALA A 1 262 ? -0.115 -3.167 21.781 1.00 97.81 262 ALA A C 1
ATOM 1993 O O . ALA A 1 262 ? 0.908 -3.621 22.293 1.00 97.81 262 ALA A O 1
ATOM 1994 N N . SER A 1 263 ? -0.339 -3.215 20.461 1.00 95.94 263 SER A N 1
ATOM 1995 C CA . SER A 1 263 ? 0.518 -3.909 19.480 1.00 95.94 263 SER A CA 1
ATOM 1996 C C . SER A 1 263 ? 1.234 -2.991 18.473 1.00 95.94 263 SER A C 1
ATOM 1998 O O . SER A 1 263 ? 1.927 -3.474 17.578 1.00 95.94 263 SER A O 1
ATOM 2000 N N . ALA A 1 264 ? 1.090 -1.670 18.605 1.00 95.06 264 ALA A N 1
ATOM 2001 C CA . ALA A 1 264 ? 1.633 -0.683 17.676 1.00 95.06 264 ALA A CA 1
ATOM 2002 C C . ALA A 1 264 ? 3.172 -0.773 17.521 1.00 95.06 264 ALA A C 1
ATOM 2004 O O . ALA A 1 264 ? 3.892 -0.691 18.520 1.00 95.06 264 ALA A O 1
ATOM 2005 N N . PRO A 1 265 ? 3.701 -0.849 16.281 1.00 94.25 265 PRO A N 1
ATOM 2006 C CA . PRO A 1 265 ? 5.135 -0.959 16.020 1.00 94.25 265 PRO A CA 1
ATOM 2007 C C . PRO A 1 265 ? 5.840 0.406 15.997 1.00 94.25 265 PRO A C 1
ATOM 2009 O O . PRO A 1 265 ? 7.066 0.460 15.969 1.00 94.25 265 PRO A O 1
ATOM 2012 N N . THR A 1 266 ? 5.085 1.511 15.996 1.00 94.94 266 THR A N 1
ATOM 2013 C CA . THR A 1 266 ? 5.608 2.883 16.028 1.00 94.94 266 THR A CA 1
ATOM 2014 C C . THR A 1 266 ? 4.968 3.687 17.156 1.00 94.94 266 THR A C 1
ATOM 2016 O O . THR A 1 266 ? 3.806 3.473 17.522 1.00 94.94 26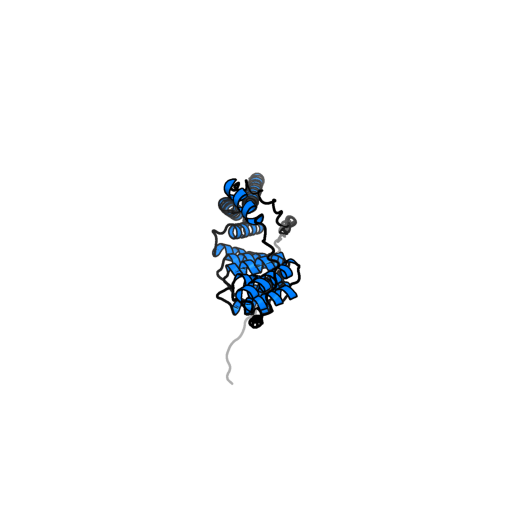6 THR A O 1
ATOM 2019 N N . ALA A 1 267 ? 5.723 4.647 17.697 1.00 95.69 267 ALA A N 1
ATOM 2020 C CA . ALA A 1 267 ? 5.222 5.566 18.717 1.00 95.69 267 ALA A CA 1
ATOM 2021 C C . ALA A 1 267 ? 4.040 6.405 18.200 1.00 95.69 267 ALA A C 1
ATOM 2023 O O . ALA A 1 267 ? 3.096 6.652 18.948 1.00 95.69 267 ALA A O 1
ATOM 2024 N N . ASP A 1 268 ? 4.048 6.780 16.918 1.00 94.31 268 ASP A N 1
ATOM 2025 C CA . ASP A 1 268 ? 2.974 7.559 16.299 1.00 94.31 268 ASP A CA 1
ATOM 2026 C C . ASP A 1 268 ? 1.661 6.800 16.196 1.00 94.31 268 ASP A C 1
ATOM 2028 O O . ASP A 1 268 ? 0.629 7.348 16.583 1.00 94.31 268 ASP A O 1
ATOM 2032 N N . LEU A 1 269 ? 1.680 5.544 15.734 1.00 93.88 269 LEU A N 1
ATOM 2033 C CA . LEU A 1 269 ? 0.461 4.738 15.657 1.00 93.88 269 LEU A CA 1
ATOM 2034 C C . LEU A 1 269 ? -0.129 4.534 17.057 1.00 93.88 269 LEU A C 1
ATOM 2036 O O . LEU A 1 269 ? -1.333 4.695 17.256 1.00 93.88 269 LEU A O 1
ATOM 2040 N N . LYS A 1 270 ? 0.736 4.262 18.045 1.00 97.12 270 LYS A N 1
ATOM 2041 C CA . LYS A 1 270 ? 0.334 4.144 19.448 1.00 97.12 270 LYS A CA 1
ATOM 2042 C C . LYS A 1 270 ? -0.294 5.434 19.970 1.00 97.12 270 LYS A C 1
ATOM 2044 O O . LYS A 1 270 ? -1.362 5.383 20.570 1.00 97.12 270 LYS A O 1
ATOM 2049 N N . ARG A 1 271 ? 0.353 6.579 19.734 1.00 96.38 271 ARG A N 1
ATOM 2050 C CA . ARG A 1 271 ? -0.114 7.902 20.168 1.00 96.38 271 ARG A CA 1
ATOM 2051 C C . ARG A 1 271 ? -1.489 8.222 19.588 1.00 96.38 271 ARG A C 1
ATOM 2053 O O . ARG A 1 271 ? -2.392 8.511 20.362 1.00 96.38 271 ARG A O 1
ATOM 2060 N N . HIS A 1 272 ? -1.671 8.093 18.273 1.00 93.06 272 HIS A N 1
ATOM 2061 C CA . HIS A 1 272 ? -2.962 8.349 17.625 1.00 93.06 272 HIS A CA 1
ATOM 2062 C C . HIS A 1 272 ? -4.071 7.447 18.180 1.00 93.06 272 HIS A C 1
ATOM 2064 O O . HIS A 1 272 ? -5.151 7.936 18.500 1.00 93.06 272 HIS A O 1
ATOM 2070 N N . ALA A 1 273 ? -3.802 6.150 18.349 1.00 95.50 273 ALA A N 1
ATOM 2071 C CA . ALA A 1 273 ? -4.786 5.206 18.868 1.00 95.50 273 ALA A CA 1
ATOM 2072 C C . ALA A 1 273 ? -5.155 5.473 20.346 1.00 95.50 273 ALA A C 1
ATOM 2074 O O . ALA A 1 273 ? -6.331 5.437 20.712 1.00 95.50 273 ALA A O 1
ATOM 2075 N N . VAL A 1 274 ? -4.181 5.815 21.198 1.00 97.88 274 VAL A N 1
ATOM 2076 C CA . VAL A 1 274 ? -4.453 6.210 22.594 1.00 97.88 274 VAL A CA 1
ATOM 2077 C C . VAL A 1 274 ? -5.258 7.508 22.645 1.00 97.88 274 VAL A C 1
ATOM 2079 O O . VAL A 1 274 ? -6.294 7.540 23.301 1.00 97.88 274 VAL A O 1
ATOM 2082 N N . THR A 1 275 ? -4.832 8.551 21.928 1.00 96.75 275 THR A N 1
ATOM 2083 C CA . THR A 1 275 ? -5.531 9.844 21.903 1.00 96.75 275 THR A CA 1
ATOM 2084 C C . THR A 1 275 ? -6.970 9.681 21.421 1.00 96.75 275 THR A C 1
ATOM 2086 O O . THR A 1 275 ? -7.890 10.090 22.124 1.00 96.75 275 THR A O 1
ATOM 2089 N N . ARG A 1 276 ? -7.193 8.997 20.291 1.00 96.38 276 ARG A N 1
ATOM 2090 C CA . ARG A 1 276 ? -8.544 8.864 19.736 1.00 96.38 276 ARG A CA 1
ATOM 2091 C C . ARG A 1 276 ? -9.465 7.996 20.598 1.00 96.38 276 ARG A C 1
ATOM 2093 O O . ARG A 1 276 ? -10.641 8.315 20.739 1.00 96.38 276 ARG A O 1
ATOM 2100 N N . SER A 1 277 ? -8.947 6.945 21.242 1.00 96.88 277 SER A N 1
ATOM 2101 C CA . SER A 1 277 ? -9.754 6.154 22.189 1.00 96.88 277 SER A CA 1
ATOM 2102 C C . SER A 1 277 ? -10.134 6.930 23.458 1.00 96.88 277 SER A C 1
ATOM 2104 O O . SER A 1 277 ? -11.193 6.666 24.027 1.00 96.88 277 SER A O 1
ATOM 2106 N N . ALA A 1 278 ? -9.322 7.905 23.886 1.00 95.56 278 ALA A N 1
ATOM 2107 C CA . ALA A 1 278 ? -9.660 8.810 24.984 1.00 95.56 278 ALA A CA 1
ATOM 2108 C C . ALA A 1 278 ? -10.734 9.837 24.577 1.00 95.56 278 ALA A C 1
ATOM 2110 O O . ALA A 1 278 ? -11.743 9.945 25.268 1.00 95.56 278 ALA A O 1
ATOM 2111 N N . GLU A 1 279 ? -10.580 10.502 23.426 1.00 94.81 279 GLU A N 1
ATOM 2112 C CA . GLU A 1 279 ? -11.571 11.452 22.884 1.00 94.81 279 GLU A CA 1
ATOM 2113 C C . GLU A 1 279 ? -12.970 10.824 22.765 1.00 94.81 279 GLU A C 1
ATOM 2115 O O . GLU A 1 279 ? -13.962 11.400 23.211 1.00 94.81 279 GLU A O 1
ATOM 2120 N N . ILE A 1 280 ? -13.056 9.604 22.221 1.00 93.81 280 ILE A N 1
ATOM 2121 C CA . ILE A 1 280 ? -14.333 8.891 22.067 1.00 93.81 280 ILE A CA 1
ATOM 2122 C C . ILE A 1 280 ? -14.951 8.543 23.437 1.00 93.81 280 ILE A C 1
ATOM 2124 O O . ILE A 1 280 ? -16.170 8.593 23.600 1.00 93.81 280 ILE A O 1
ATOM 2128 N N . ARG A 1 281 ? -14.137 8.233 24.456 1.00 92.56 281 ARG A N 1
ATOM 2129 C CA . ARG A 1 281 ? -14.627 7.999 25.828 1.00 92.56 281 ARG A CA 1
ATOM 2130 C C . ARG A 1 281 ? -15.156 9.271 26.484 1.00 92.56 281 ARG A C 1
ATOM 2132 O O . ARG A 1 281 ? -16.178 9.215 27.169 1.00 92.56 281 ARG A O 1
ATOM 2139 N N . GLU A 1 282 ? -14.485 10.402 26.286 1.00 92.62 282 GLU A N 1
ATOM 2140 C CA . GLU A 1 282 ? -14.953 11.704 26.775 1.00 92.62 282 GLU A CA 1
ATOM 2141 C C . GLU A 1 282 ? -16.278 12.099 26.108 1.00 92.62 282 GLU A C 1
ATOM 2143 O O . GLU A 1 282 ? -17.209 12.508 26.797 1.00 92.62 282 GLU A O 1
ATOM 2148 N N . HIS A 1 283 ? -16.420 11.866 24.800 1.00 88.38 283 HIS A N 1
ATOM 2149 C CA . HIS A 1 283 ? -17.680 12.056 24.079 1.00 88.38 283 HIS A CA 1
ATOM 2150 C C . HIS A 1 283 ? -18.819 11.190 24.649 1.00 88.38 283 HIS A C 1
ATOM 2152 O O . HIS A 1 283 ? -19.836 11.735 25.077 1.00 88.38 283 HIS A O 1
ATOM 2158 N N . LEU A 1 284 ? -18.623 9.869 24.761 1.00 87.06 284 LEU A N 1
ATOM 2159 C CA . LEU A 1 284 ? -19.632 8.937 25.293 1.00 87.06 284 LEU A CA 1
ATOM 2160 C C . LEU A 1 284 ? -20.040 9.246 26.745 1.00 87.06 284 LEU A C 1
ATOM 2162 O O . LEU A 1 284 ? -21.205 9.102 27.113 1.00 87.06 284 LEU A O 1
ATOM 2166 N N . THR A 1 285 ? -19.094 9.668 27.589 1.00 84.50 285 THR A N 1
ATOM 2167 C CA . THR A 1 285 ? -19.404 10.057 28.976 1.00 84.50 285 THR A CA 1
ATOM 2168 C C . THR A 1 285 ? -20.080 11.424 29.056 1.00 84.50 285 THR A C 1
ATOM 2170 O O . THR A 1 285 ? -20.966 11.607 29.888 1.00 84.50 285 THR A O 1
ATOM 2173 N N . GLY A 1 286 ? -19.733 12.358 28.168 1.00 79.06 286 GLY A N 1
ATOM 2174 C CA . GLY A 1 286 ? -20.418 13.639 28.023 1.00 79.06 286 GLY A CA 1
ATOM 2175 C C . GLY A 1 286 ? -21.878 13.485 27.588 1.00 79.06 286 GLY A C 1
ATOM 2176 O O . GLY A 1 286 ? -22.752 14.110 28.184 1.00 79.06 286 GLY A O 1
ATOM 2177 N N . GLU A 1 287 ? -22.162 12.616 26.614 1.00 69.69 287 GLU A N 1
ATOM 2178 C CA . GLU A 1 287 ? -23.533 12.318 26.173 1.00 69.69 287 GLU A CA 1
ATOM 2179 C C . GLU A 1 287 ? -24.366 11.653 27.277 1.00 69.69 287 GLU A C 1
ATOM 2181 O O . GLU A 1 287 ? -25.496 12.072 27.532 1.00 69.69 287 GLU A O 1
ATOM 2186 N N . ALA A 1 288 ? -23.793 10.681 27.995 1.00 63.31 288 ALA A N 1
ATOM 2187 C CA . ALA A 1 288 ? -24.458 10.013 29.117 1.00 63.31 288 ALA A CA 1
ATOM 2188 C C . ALA A 1 288 ? -24.793 10.963 30.287 1.00 63.31 288 ALA A C 1
ATOM 2190 O O . ALA A 1 288 ? -25.711 10.694 31.057 1.00 63.31 288 ALA A O 1
ATOM 2191 N N . LEU A 1 289 ? -24.072 12.083 30.425 1.00 56.12 289 LEU A N 1
ATOM 2192 C CA . LEU A 1 289 ? -24.380 13.140 31.395 1.00 56.12 289 LEU A CA 1
ATOM 2193 C C . LEU A 1 289 ? -25.416 14.157 30.880 1.00 56.12 289 LEU A C 1
ATOM 2195 O O . LEU A 1 289 ? -25.975 14.903 31.684 1.00 56.12 289 LEU A O 1
ATOM 2199 N N . GLN A 1 290 ? -25.670 14.206 29.568 1.00 53.78 290 GLN A N 1
ATOM 2200 C CA . GLN A 1 290 ? -26.652 15.104 28.943 1.00 53.78 290 GLN A CA 1
ATOM 2201 C C . GLN A 1 290 ? -28.026 14.444 28.732 1.00 53.78 290 GLN A C 1
ATOM 2203 O O . GLN A 1 290 ? -29.032 15.150 28.776 1.00 53.78 290 GLN A O 1
ATOM 2208 N N . ASN A 1 291 ? -28.081 13.115 28.579 1.00 52.00 291 ASN A N 1
ATOM 2209 C CA . ASN A 1 291 ? -29.311 12.309 28.549 1.00 52.00 291 ASN A CA 1
ATOM 2210 C C . ASN A 1 291 ? -29.337 11.263 29.697 1.00 52.00 291 ASN A C 1
ATOM 2212 O O . ASN A 1 291 ? -29.141 10.075 29.427 1.00 52.00 291 ASN A O 1
ATOM 2216 N N . PRO A 1 292 ? -29.537 11.691 30.962 1.00 49.59 292 PRO A N 1
ATOM 2217 C CA . PRO A 1 292 ? -29.635 10.808 32.133 1.00 49.59 292 PRO A CA 1
ATOM 2218 C C . PRO A 1 292 ? -30.988 10.082 32.279 1.00 49.59 292 PRO A C 1
ATOM 2220 O O . PRO A 1 292 ? -32.013 10.604 31.782 1.00 49.59 292 PRO A O 1
#

InterPro domains:
  IPR011990 Tetratricopeptide-like helical domain superfamily [G3DSA:1.25.40.10] (107-287)
  IPR011990 Tetratricopeptide-like helical domain superfamily [SSF48452] (180-265)
  IPR019734 Tetratricopeptide repeat [PS50005] (200-233)
  IPR019734 Tetratricopeptide repeat [SM00028] (200-233)
  IPR019734 Tetratricopeptide repeat [SM00028] (234-267)

Organism: NCBI:txid139438

Secondary structure (DSSP, 8-state):
----------------------PPPPP----------------------PPPP------HHHHHHHHHHHT------------PPPP--PPPPP----HHHHHHHHHHHHHHHHHTT-HHHHHHHHHHHHHH---HHHHHHHHHHHHHHT-HHHHHHHHHH-TTT--HHHHHHHHHHHHHTT-HHHHHHHHHHHT--S-HHHHHHHHHHHHHTT-HHHHHHHHHHHHHH-TT-HHHHHHHHHHHHHTT-HHHHHHHHHHHHHH-SSHHHHHHHHHHHHHHHHHHHHHHHH--

Foldseek 3Di:
DDDDDDDDDDDDDDDDDDDDDPDPDPPDPPDPDPPPPDDQPDDPPPDPPDPDPDDDDDPPVVVVVVVVVVPPDDDPDPDDDPDDDDDPPDPDDPDDDQLQNQLVVLLVQLVVCVVVLNLPSNLVSLVSSCVSPVDLVSLLSNLLSCLSVLNLLVSLVSLLVNVVNNPLVSLLSSLQSSVSVVSLVSSQSNLVSNVDDQALSNLQSVLSSCVSVVNNVSSLVSLVRSCVRPVQPLSSLQSNLVVCVVVVVLVSNLVSLVSSLVRPPDPVSNVVSVVVSVVSVVVVVVVVVVVD